Protein AF-A0A059L9G4-F1 (afdb_monomer_lite)

Secondary structure (DSSP, 8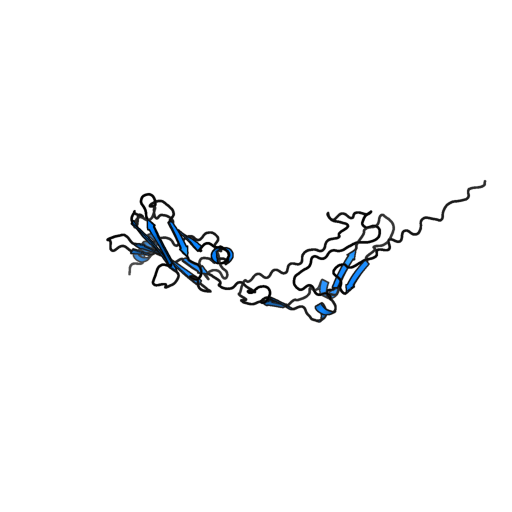-state):
--HHHHHHHGGGSPPPPB-TT-BSS-SSTTS-SEEE-HHHHTSSSS-EEEEE---SS-TT----TT-EEEEEETT-SS-SEEEEPPTT-TTSPEEEEE-TT-SPSEEEEEEEEEE-TTSS-EEEPPPEEEEE-SS-TTPSTTTTEEEE--HHHHHH---HHHHHH----EEEESS--TT------PPPPEETT-TTSS--TTTTSSEEEEEPPP-TT--TT-EEEEEEE-PPSSSS---EEEEEEES-SSEEEE------------------

Radius of gyration: 34.06 Å; chains: 1; bounding box: 60×68×121 Å

Organism: NCBI:txid1419583

Structure (mmCIF, N/CA/C/O backbone):
data_AF-A0A059L9G4-F1
#
_entry.id   AF-A0A059L9G4-F1
#
loop_
_atom_site.group_PDB
_atom_site.id
_atom_site.type_symbol
_atom_site.label_atom_id
_atom_site.label_alt_id
_atom_site.label_comp_id
_atom_site.label_asym_id
_atom_site.label_entity_id
_atom_site.label_seq_id
_atom_site.pdbx_PDB_ins_code
_atom_site.Cartn_x
_atom_site.Cartn_y
_atom_site.Cartn_z
_atom_site.occupancy
_atom_site.B_iso_or_equiv
_atom_site.auth_seq_id
_atom_site.auth_comp_id
_atom_site.auth_asym_id
_atom_site.auth_atom_id
_atom_site.pdbx_PDB_model_num
ATOM 1 N N . MET A 1 1 ? 24.039 -32.673 -14.482 1.00 43.16 1 MET A N 1
ATOM 2 C CA . MET A 1 1 ? 23.222 -31.458 -14.302 1.00 43.16 1 MET A CA 1
ATOM 3 C C . MET A 1 1 ? 23.969 -30.634 -13.272 1.00 43.16 1 MET A C 1
ATOM 5 O O . MET A 1 1 ? 24.009 -31.039 -12.117 1.00 43.16 1 MET A O 1
ATOM 9 N N . ASP A 1 2 ? 24.721 -29.633 -13.727 1.00 48.00 2 ASP A N 1
ATOM 10 C CA . ASP A 1 2 ? 25.661 -28.900 -12.876 1.00 48.00 2 ASP A CA 1
ATOM 11 C C . ASP A 1 2 ? 24.908 -28.002 -11.898 1.00 48.00 2 ASP A C 1
ATOM 13 O O . ASP A 1 2 ? 24.220 -27.064 -12.276 1.00 48.00 2 ASP A O 1
ATOM 17 N N . ILE A 1 3 ? 25.050 -28.300 -10.611 1.00 48.59 3 ILE A N 1
ATOM 18 C CA . ILE A 1 3 ? 24.445 -27.536 -9.513 1.00 48.59 3 ILE A CA 1
ATOM 19 C C . ILE A 1 3 ? 25.128 -26.158 -9.372 1.00 48.59 3 ILE A C 1
ATOM 21 O O . ILE A 1 3 ? 24.550 -25.221 -8.828 1.00 48.59 3 ILE A O 1
ATOM 25 N N . GLN A 1 4 ? 26.336 -25.999 -9.926 1.00 47.44 4 GLN A N 1
ATOM 26 C CA . GLN A 1 4 ? 27.091 -24.744 -9.890 1.00 47.44 4 GLN A CA 1
ATOM 27 C C . GLN A 1 4 ? 26.591 -23.690 -10.889 1.00 47.44 4 GLN A C 1
ATOM 29 O O . GLN A 1 4 ? 26.738 -22.501 -10.620 1.00 47.44 4 GLN A O 1
ATOM 34 N N . SER A 1 5 ? 25.965 -24.080 -12.005 1.00 51.38 5 SER A N 1
ATOM 35 C CA . SER A 1 5 ? 25.479 -23.128 -13.017 1.00 51.38 5 SER A CA 1
ATOM 36 C C . SER A 1 5 ? 24.173 -22.435 -12.617 1.00 51.38 5 SER A C 1
ATOM 38 O O . SER A 1 5 ? 23.978 -21.275 -12.966 1.00 51.38 5 SER A O 1
ATOM 40 N N . ALA A 1 6 ? 23.316 -23.080 -11.819 1.00 49.06 6 ALA A N 1
ATOM 41 C CA . ALA A 1 6 ? 22.114 -22.438 -11.279 1.00 49.06 6 ALA A CA 1
ATOM 42 C C . ALA A 1 6 ? 22.448 -21.380 -10.207 1.00 49.06 6 ALA A C 1
ATOM 44 O O . ALA A 1 6 ? 21.908 -20.280 -10.244 1.00 49.06 6 ALA A O 1
ATOM 45 N N . ALA A 1 7 ? 23.389 -21.678 -9.303 1.00 51.50 7 ALA A N 1
ATOM 46 C CA . ALA A 1 7 ? 23.789 -20.759 -8.233 1.00 51.50 7 ALA A CA 1
ATOM 47 C C . ALA A 1 7 ? 24.618 -19.558 -8.733 1.00 51.50 7 ALA A C 1
ATOM 49 O O . ALA A 1 7 ? 24.523 -18.469 -8.174 1.00 51.50 7 ALA A O 1
ATOM 50 N N . LEU A 1 8 ? 25.412 -19.730 -9.799 1.00 43.50 8 LEU A N 1
ATOM 51 C CA . LEU A 1 8 ? 26.141 -18.623 -10.433 1.00 43.50 8 LEU A CA 1
ATOM 52 C C . LEU A 1 8 ? 25.225 -17.708 -11.256 1.00 43.50 8 LEU A C 1
ATOM 54 O O . LEU A 1 8 ? 25.456 -16.503 -11.269 1.00 43.50 8 LEU A O 1
ATOM 58 N N . ASN A 1 9 ? 24.167 -18.238 -11.882 1.00 48.69 9 ASN A N 1
ATOM 59 C CA . ASN A 1 9 ? 23.202 -17.407 -12.606 1.00 48.69 9 ASN A CA 1
ATOM 60 C C . ASN A 1 9 ? 22.444 -16.448 -11.685 1.00 48.69 9 ASN A C 1
ATOM 62 O O . ASN A 1 9 ? 22.140 -15.342 -12.113 1.00 48.69 9 ASN A O 1
ATOM 66 N N . GLU A 1 10 ? 22.190 -16.809 -10.423 1.00 51.28 10 GLU A N 1
ATOM 67 C CA . GLU A 1 10 ? 21.560 -15.885 -9.472 1.00 51.28 10 GLU A CA 1
ATOM 68 C C . GLU A 1 10 ? 22.439 -14.669 -9.142 1.00 51.28 10 GLU A C 1
ATOM 70 O O . GLU A 1 10 ? 21.902 -13.612 -8.806 1.00 51.28 10 GLU A O 1
ATOM 75 N N . LEU A 1 11 ? 23.768 -14.777 -9.269 1.00 50.28 11 LEU A N 1
ATOM 76 C CA . LEU A 1 11 ? 24.706 -13.694 -8.955 1.00 50.28 11 LEU A CA 1
ATOM 77 C C . LEU A 1 11 ? 24.720 -12.565 -10.004 1.00 50.28 11 LEU A C 1
ATOM 79 O O . LEU A 1 11 ? 25.203 -11.475 -9.705 1.00 50.28 11 LEU A O 1
ATOM 83 N N . PHE A 1 12 ? 24.193 -12.813 -11.208 1.00 56.66 12 PHE A N 1
ATOM 84 C CA . PHE A 1 12 ? 24.225 -11.875 -12.339 1.00 56.66 12 PHE A CA 1
ATOM 85 C C . PHE A 1 12 ? 22.854 -11.283 -12.707 1.00 56.66 12 PHE A C 1
ATOM 87 O O . PHE A 1 12 ? 22.754 -10.562 -13.695 1.00 56.66 12 PHE A O 1
ATOM 94 N N . VAL A 1 13 ? 21.807 -11.546 -11.915 1.00 73.44 13 VAL A N 1
ATOM 95 C CA . VAL A 1 13 ? 20.446 -11.032 -12.169 1.00 73.44 13 VAL A CA 1
ATOM 96 C C . VAL A 1 13 ? 20.268 -9.637 -11.578 1.00 73.44 13 VAL A C 1
ATOM 98 O O . VAL A 1 13 ? 20.696 -9.366 -10.454 1.00 73.44 13 VAL A O 1
ATOM 101 N N . LEU A 1 14 ? 19.565 -8.762 -12.299 1.00 87.81 14 LEU A N 1
ATOM 102 C CA . LEU A 1 14 ? 19.247 -7.419 -11.821 1.00 87.81 14 LEU A CA 1
ATOM 103 C C . LEU A 1 14 ? 18.355 -7.474 -10.565 1.00 87.81 14 LEU A C 1
ATOM 105 O O . LEU A 1 14 ? 17.399 -8.253 -10.489 1.00 87.81 14 LEU A O 1
ATOM 109 N N . TYR A 1 15 ? 18.654 -6.636 -9.570 1.00 90.56 15 TYR A N 1
ATOM 110 C CA . TYR A 1 15 ? 17.892 -6.576 -8.317 1.00 90.56 15 TYR A CA 1
ATOM 111 C C . TYR A 1 15 ? 16.444 -6.109 -8.538 1.00 90.56 15 TYR A C 1
ATOM 113 O O . TYR A 1 15 ? 16.193 -5.374 -9.498 1.00 90.56 15 TYR A O 1
ATOM 121 N N . PRO A 1 16 ? 15.492 -6.493 -7.663 1.00 94.69 16 PRO A N 1
ATOM 122 C CA . PRO A 1 16 ? 14.121 -6.001 -7.741 1.00 94.69 16 PRO A CA 1
ATOM 123 C C . PRO A 1 16 ? 14.038 -4.479 -7.556 1.00 94.69 16 PRO A C 1
ATOM 125 O O . PRO A 1 16 ? 14.982 -3.835 -7.094 1.00 94.69 16 PRO A O 1
ATOM 128 N N . VAL A 1 17 ? 12.880 -3.906 -7.886 1.00 97.00 17 VAL A N 1
ATOM 129 C CA . VAL A 1 17 ? 12.599 -2.496 -7.592 1.00 97.00 17 VAL A CA 1
ATOM 130 C C . VAL A 1 17 ? 12.614 -2.225 -6.084 1.00 97.00 17 VAL A C 1
ATOM 132 O O . VAL A 1 17 ? 12.278 -3.083 -5.271 1.00 97.00 17 VAL A O 1
ATOM 135 N N . ILE A 1 18 ? 12.958 -0.998 -5.710 1.00 97.06 18 ILE A N 1
ATOM 136 C CA . ILE A 1 18 ? 12.936 -0.499 -4.338 1.00 97.06 18 ILE A CA 1
ATOM 137 C C . ILE A 1 18 ? 11.707 0.393 -4.177 1.00 97.06 18 ILE A C 1
ATOM 139 O O . ILE A 1 18 ? 11.539 1.367 -4.912 1.00 97.06 18 ILE A O 1
ATOM 143 N N . ILE A 1 19 ? 10.872 0.098 -3.182 1.00 97.56 19 ILE A N 1
ATOM 144 C CA . ILE A 1 19 ? 9.670 0.879 -2.872 1.00 97.56 19 ILE A CA 1
ATOM 145 C C . ILE A 1 19 ? 9.838 1.505 -1.492 1.00 97.56 19 ILE A C 1
ATOM 147 O O . ILE A 1 19 ? 9.928 0.815 -0.476 1.00 97.56 19 ILE A O 1
ATOM 151 N N . GLN A 1 20 ? 9.889 2.833 -1.438 1.00 95.38 20 GLN A N 1
ATOM 152 C CA . GLN A 1 20 ? 10.017 3.541 -0.168 1.00 95.38 20 GLN A CA 1
ATOM 153 C C . GLN A 1 20 ? 8.673 3.603 0.563 1.00 95.38 20 GLN A C 1
ATOM 155 O O . GLN A 1 20 ? 7.644 3.901 -0.030 1.00 95.38 20 GLN A O 1
ATOM 160 N N . GLY A 1 21 ? 8.685 3.342 1.872 1.00 94.44 21 GLY A N 1
ATOM 161 C CA . GLY A 1 21 ? 7.480 3.403 2.708 1.00 94.44 21 GLY A CA 1
ATOM 162 C C . GLY A 1 21 ? 6.580 2.164 2.651 1.00 94.44 21 GLY A C 1
ATOM 163 O O . GLY A 1 21 ? 5.534 2.158 3.299 1.00 94.44 21 GLY A O 1
ATOM 164 N N . TRP A 1 22 ? 6.973 1.114 1.922 1.00 96.12 22 TRP A N 1
ATOM 165 C CA . TRP A 1 22 ? 6.326 -0.196 2.028 1.00 96.12 22 TRP A CA 1
ATOM 166 C C . TRP A 1 22 ? 6.525 -0.813 3.427 1.00 96.12 22 TRP A C 1
ATOM 168 O O . TRP A 1 22 ? 7.421 -0.422 4.180 1.00 96.12 22 TRP A O 1
ATOM 178 N N . ILE A 1 23 ? 5.677 -1.773 3.792 1.00 94.38 23 ILE A N 1
ATOM 179 C CA . ILE A 1 23 ? 5.713 -2.447 5.096 1.00 94.38 23 ILE A CA 1
ATOM 180 C C . ILE A 1 23 ? 6.327 -3.835 4.930 1.00 94.38 23 ILE A C 1
ATOM 182 O O . ILE A 1 23 ? 5.793 -4.650 4.189 1.00 94.38 23 ILE A O 1
ATOM 186 N N . SER A 1 24 ? 7.394 -4.140 5.665 1.00 94.12 24 SER A N 1
ATOM 187 C CA . SER A 1 24 ? 7.968 -5.487 5.730 1.00 94.12 24 SER A CA 1
ATOM 188 C C . SER A 1 24 ? 8.401 -5.816 7.172 1.00 94.12 24 SER A C 1
ATOM 190 O O . SER A 1 24 ? 8.920 -4.927 7.855 1.00 94.12 24 SER A O 1
ATOM 192 N N . PRO A 1 25 ? 8.178 -7.047 7.672 1.00 92.94 25 PRO A N 1
ATOM 193 C CA . PRO A 1 25 ? 7.434 -8.117 7.012 1.00 92.94 25 PRO A CA 1
ATOM 194 C C . PRO A 1 25 ? 5.925 -7.833 6.991 1.00 92.94 25 PRO A C 1
ATOM 196 O O . PRO A 1 25 ? 5.382 -7.169 7.878 1.00 92.94 25 PRO A O 1
ATOM 199 N N . VAL A 1 26 ? 5.234 -8.381 5.993 1.00 93.94 26 VAL A N 1
ATOM 200 C CA . VAL A 1 26 ? 3.770 -8.519 6.039 1.00 93.94 26 VAL A CA 1
ATOM 201 C C . VAL A 1 26 ? 3.369 -9.666 6.968 1.00 93.94 26 VAL A C 1
ATOM 203 O O . VAL A 1 26 ? 4.180 -10.535 7.292 1.00 93.94 26 VAL A O 1
ATOM 206 N N . LEU A 1 27 ? 2.108 -9.667 7.407 1.00 88.00 27 LEU A N 1
ATOM 207 C CA . LEU A 1 27 ? 1.537 -10.732 8.229 1.00 88.00 27 LEU A CA 1
ATOM 208 C C . LEU A 1 27 ? 0.509 -11.545 7.419 1.00 88.00 27 LEU A C 1
ATOM 210 O O . LEU A 1 27 ? -0.335 -10.935 6.763 1.00 88.00 27 LEU A O 1
ATOM 214 N N . PRO A 1 28 ? 0.532 -12.889 7.495 1.00 92.31 28 PRO A N 1
ATOM 215 C CA . PRO A 1 28 ? 1.571 -13.700 8.130 1.00 92.31 28 PRO A CA 1
ATOM 216 C C . PRO A 1 28 ? 2.909 -13.591 7.377 1.00 92.31 28 PRO A C 1
ATOM 218 O O . PRO A 1 28 ? 2.944 -13.288 6.182 1.00 92.31 28 PRO A O 1
ATOM 221 N N . ALA A 1 29 ? 4.014 -13.832 8.085 1.00 91.81 29 ALA A N 1
ATOM 222 C CA . ALA A 1 29 ? 5.342 -13.805 7.477 1.00 91.81 29 ALA A CA 1
ATOM 223 C C . ALA A 1 29 ? 5.431 -14.819 6.322 1.00 91.81 29 ALA A C 1
ATOM 225 O O . ALA A 1 29 ? 4.910 -15.928 6.433 1.00 91.81 29 ALA A O 1
ATOM 226 N N . GLY A 1 30 ? 6.084 -14.428 5.225 1.00 91.94 30 GLY A N 1
ATOM 227 C CA . GLY A 1 30 ? 6.197 -15.240 4.008 1.00 91.94 30 GLY A CA 1
ATOM 228 C C . GLY A 1 30 ? 5.039 -15.092 3.014 1.00 91.94 30 GLY A C 1
ATOM 229 O O . GLY A 1 30 ? 5.031 -15.792 2.013 1.00 91.94 30 GLY A O 1
ATOM 230 N N . THR A 1 31 ? 4.073 -14.198 3.261 1.00 94.75 31 THR A N 1
ATOM 231 C CA . THR A 1 31 ? 2.982 -13.927 2.298 1.00 94.75 31 THR A CA 1
ATOM 232 C C . THR A 1 31 ? 3.460 -13.162 1.061 1.00 94.75 31 THR A C 1
ATOM 234 O O . THR A 1 31 ? 2.937 -13.373 -0.025 1.00 94.75 31 THR A O 1
ATOM 237 N N . ALA A 1 32 ? 4.394 -12.231 1.248 1.00 97.56 32 ALA A N 1
ATOM 238 C CA . ALA A 1 32 ? 5.011 -11.398 0.219 1.00 97.56 32 ALA A CA 1
ATOM 239 C C . ALA A 1 32 ? 6.305 -10.791 0.795 1.00 97.56 32 ALA A C 1
ATOM 241 O O . ALA A 1 32 ? 6.493 -10.804 2.020 1.00 97.56 32 ALA A O 1
ATOM 242 N N . ASP A 1 33 ? 7.156 -10.200 -0.047 1.00 98.00 33 ASP A N 1
ATOM 243 C CA . ASP A 1 33 ? 8.377 -9.509 0.397 1.00 98.00 33 ASP A CA 1
ATOM 244 C C . ASP A 1 33 ? 8.049 -8.252 1.226 1.00 98.00 33 ASP A C 1
ATOM 246 O O . ASP A 1 33 ? 8.765 -7.881 2.165 1.00 98.00 33 ASP A O 1
ATOM 250 N N . GLY A 1 34 ? 6.912 -7.619 0.924 1.00 97.44 34 GLY A N 1
ATOM 251 C CA . GLY A 1 34 ? 6.366 -6.504 1.687 1.00 97.44 34 GLY A CA 1
ATOM 252 C C . GLY A 1 34 ? 4.972 -6.095 1.223 1.00 97.44 34 GLY A C 1
ATOM 253 O O . GLY A 1 34 ? 4.392 -6.684 0.318 1.00 97.44 34 GLY A O 1
ATOM 254 N N . GLY A 1 35 ? 4.384 -5.110 1.892 1.00 96.69 35 GLY A N 1
ATOM 255 C CA . GLY A 1 35 ? 3.017 -4.656 1.672 1.00 96.69 35 GLY A CA 1
ATOM 256 C C . GLY A 1 35 ? 2.975 -3.197 1.253 1.00 96.69 35 GLY A C 1
ATOM 257 O O . GLY A 1 35 ? 3.723 -2.381 1.791 1.00 96.69 35 GLY A O 1
ATOM 258 N N . ILE A 1 36 ? 2.080 -2.860 0.328 1.00 97.19 36 ILE A N 1
ATOM 259 C CA . ILE A 1 36 ? 1.869 -1.496 -0.162 1.00 97.19 36 ILE A CA 1
ATOM 260 C C . ILE A 1 36 ? 0.736 -0.848 0.641 1.00 97.19 36 ILE A C 1
ATOM 262 O O . ILE A 1 36 ? -0.428 -1.232 0.482 1.00 97.19 36 ILE A O 1
ATOM 266 N N . PRO A 1 37 ? 1.027 0.138 1.512 1.00 93.19 37 PRO A N 1
ATOM 267 C CA . PRO A 1 37 ? -0.015 0.835 2.249 1.00 93.19 37 PRO A CA 1
ATOM 268 C C . PRO A 1 37 ? -0.929 1.608 1.303 1.00 93.19 37 PRO A C 1
ATOM 270 O O . PRO A 1 37 ? -0.458 2.298 0.399 1.00 93.19 37 PRO A O 1
ATOM 273 N N . LYS A 1 38 ? -2.237 1.625 1.583 1.00 89.25 38 LYS A N 1
ATOM 274 C CA . LYS A 1 38 ? -3.168 2.490 0.841 1.00 89.25 38 LYS A CA 1
ATOM 275 C C . LYS A 1 38 ? -2.763 3.962 0.911 1.00 89.25 38 LYS A C 1
ATOM 277 O O . LYS A 1 38 ? -2.934 4.670 -0.063 1.00 89.25 38 LYS A O 1
ATOM 282 N N . SER A 1 39 ? -2.180 4.429 2.018 1.00 90.31 39 SER A N 1
ATOM 283 C CA . SER A 1 39 ? -1.676 5.808 2.129 1.00 90.31 39 SER A CA 1
ATOM 284 C C . SER A 1 39 ? -0.507 6.115 1.192 1.00 90.31 39 SER A C 1
ATOM 286 O O . SER A 1 39 ? -0.283 7.280 0.898 1.00 90.31 39 SER A O 1
ATOM 288 N N . LEU A 1 40 ? 0.241 5.095 0.763 1.00 93.69 40 LEU A N 1
ATOM 289 C CA . LEU A 1 40 ? 1.362 5.230 -0.165 1.00 93.69 40 LEU A CA 1
ATOM 290 C C . LEU A 1 40 ? 0.904 5.192 -1.628 1.00 93.69 40 LEU A C 1
ATOM 292 O O . LEU A 1 40 ? 1.583 5.757 -2.474 1.00 93.69 40 LEU A O 1
ATOM 296 N N . TYR A 1 41 ? -0.221 4.531 -1.921 1.00 94.62 41 TYR A N 1
ATOM 297 C CA . TYR A 1 41 ? -0.687 4.324 -3.293 1.00 94.62 41 TYR A CA 1
ATOM 298 C C . TYR A 1 41 ? -2.036 4.976 -3.598 1.00 94.62 41 TYR A C 1
ATOM 300 O O . TYR A 1 41 ? -2.126 5.727 -4.547 1.00 94.62 41 TYR A O 1
ATOM 308 N N . ASP A 1 42 ? -3.088 4.754 -2.814 1.00 88.88 42 ASP A N 1
ATOM 309 C CA . ASP A 1 42 ? -4.412 5.354 -3.065 1.00 88.88 42 ASP A CA 1
ATOM 310 C C . ASP A 1 42 ? -4.597 6.725 -2.392 1.00 88.88 42 ASP A C 1
ATOM 312 O O . ASP A 1 42 ? -5.463 7.507 -2.769 1.00 88.88 42 ASP A O 1
ATOM 316 N N . GLY A 1 43 ? -3.838 6.984 -1.325 1.00 80.75 43 GLY A N 1
ATOM 317 C CA . GLY A 1 43 ? -3.960 8.173 -0.477 1.00 80.75 43 GLY A CA 1
ATOM 318 C C . GLY A 1 43 ? -3.141 9.372 -0.950 1.00 80.75 43 GLY A C 1
ATOM 319 O O . GLY A 1 43 ? -3.165 10.416 -0.300 1.00 80.75 43 GLY A O 1
ATOM 320 N N . VAL A 1 44 ? -2.415 9.224 -2.055 1.00 82.44 44 VAL A N 1
ATOM 321 C CA . VAL A 1 44 ? -1.592 10.260 -2.680 1.00 82.44 44 VAL A CA 1
ATOM 322 C C . VAL A 1 44 ? -2.079 10.502 -4.105 1.00 82.44 44 VAL A C 1
ATOM 324 O O . VAL A 1 44 ? -2.647 9.616 -4.732 1.00 82.44 44 VAL A O 1
ATOM 327 N N . LEU A 1 45 ? -1.866 11.717 -4.615 1.00 77.06 45 LEU A N 1
ATOM 328 C CA . LEU A 1 45 ? -2.175 12.053 -6.014 1.00 77.06 45 LEU A CA 1
ATOM 329 C C . LEU A 1 45 ? -1.130 11.508 -6.997 1.00 77.06 45 LEU A C 1
ATOM 331 O O . LEU A 1 45 ? -1.323 11.583 -8.207 1.00 77.06 45 LEU A O 1
ATOM 335 N N . THR A 1 46 ? 0.005 11.048 -6.478 1.00 76.81 46 THR A N 1
ATOM 336 C CA . THR A 1 46 ? 1.108 10.491 -7.253 1.00 76.81 46 THR A CA 1
ATOM 337 C C . THR A 1 46 ? 0.990 8.977 -7.340 1.00 76.81 46 THR A C 1
ATOM 339 O O . THR A 1 46 ? 0.535 8.321 -6.410 1.00 76.81 46 THR A O 1
ATOM 342 N N . GLU A 1 47 ? 1.480 8.419 -8.437 1.00 91.75 47 GLU A N 1
ATOM 343 C CA . GLU A 1 47 ? 1.614 6.979 -8.645 1.00 91.75 47 GLU A CA 1
ATOM 344 C C . GLU A 1 47 ? 2.627 6.346 -7.664 1.00 91.75 47 GLU A C 1
ATOM 346 O O . GLU A 1 47 ? 3.399 7.051 -7.008 1.00 91.75 47 GLU A O 1
ATOM 351 N N . LEU A 1 48 ? 2.645 5.012 -7.552 1.00 96.56 48 LEU A N 1
ATOM 352 C CA . LEU A 1 48 ? 3.593 4.319 -6.670 1.00 96.56 48 LEU A CA 1
ATOM 353 C C . LEU A 1 48 ? 5.000 4.348 -7.277 1.00 96.56 48 LEU A C 1
ATOM 355 O O . LEU A 1 48 ? 5.271 3.626 -8.238 1.00 96.56 48 LEU A O 1
ATOM 359 N N . GLU A 1 49 ? 5.897 5.142 -6.694 1.00 97.06 49 GLU A N 1
ATOM 360 C CA . GLU A 1 49 ? 7.285 5.238 -7.148 1.00 97.06 49 GLU A CA 1
ATOM 361 C C . GLU A 1 49 ? 8.061 3.943 -6.858 1.00 97.06 49 GLU A C 1
ATOM 363 O O . GLU A 1 49 ? 8.129 3.451 -5.730 1.00 97.06 49 GLU A O 1
ATOM 368 N N . CYS A 1 50 ? 8.679 3.423 -7.912 1.00 97.75 50 CYS A N 1
ATOM 369 C CA . CYS A 1 50 ? 9.571 2.279 -7.918 1.00 97.75 50 CYS A CA 1
ATOM 370 C C . CYS A 1 50 ? 10.963 2.754 -8.341 1.00 97.75 50 CYS A C 1
ATOM 372 O O . CYS A 1 50 ? 11.170 3.250 -9.452 1.00 97.75 50 CYS A O 1
ATOM 374 N N . LEU A 1 51 ? 11.924 2.601 -7.440 1.00 97.62 51 LEU A N 1
ATOM 375 C CA . LEU A 1 51 ? 13.304 3.010 -7.645 1.00 97.62 51 LEU A CA 1
ATOM 376 C C . LEU A 1 51 ? 14.140 1.827 -8.119 1.00 97.62 51 LEU A C 1
ATOM 378 O O . LEU A 1 51 ? 13.986 0.711 -7.633 1.00 97.62 51 LEU A O 1
ATOM 382 N N . ILE A 1 52 ? 15.055 2.080 -9.041 1.00 95.25 52 ILE A N 1
ATOM 383 C CA . ILE A 1 52 ? 16.002 1.085 -9.536 1.00 95.25 52 ILE A CA 1
ATOM 384 C C . ILE A 1 52 ? 17.394 1.690 -9.410 1.00 95.25 52 ILE A C 1
ATOM 386 O O . ILE A 1 52 ? 17.662 2.771 -9.945 1.00 95.25 52 ILE A O 1
ATOM 390 N N . ASP A 1 53 ? 18.261 1.010 -8.666 1.00 90.50 53 ASP A N 1
ATOM 391 C CA . ASP A 1 53 ? 19.653 1.423 -8.542 1.00 90.50 53 ASP A CA 1
ATOM 392 C C . ASP A 1 53 ? 20.427 1.150 -9.832 1.00 90.50 53 ASP A C 1
ATOM 394 O O . ASP A 1 53 ? 20.205 0.116 -10.468 1.00 90.50 53 ASP A O 1
ATOM 398 N N . PRO A 1 54 ? 21.323 2.069 -10.237 1.00 82.44 54 PRO A N 1
ATOM 399 C CA . PRO A 1 54 ? 22.156 1.854 -11.407 1.00 82.44 54 PRO A CA 1
ATOM 400 C C . PRO A 1 54 ? 23.067 0.646 -11.163 1.00 82.44 54 PRO A C 1
ATOM 402 O O . PRO A 1 54 ? 23.644 0.483 -10.087 1.00 82.44 54 PRO A O 1
ATOM 405 N N . TRP A 1 55 ? 23.204 -0.214 -12.169 1.00 78.19 55 TRP A N 1
ATOM 406 C CA . TRP A 1 55 ? 23.938 -1.479 -12.069 1.00 78.19 55 TRP A CA 1
ATOM 407 C C . TRP A 1 55 ? 25.451 -1.275 -12.211 1.00 78.19 55 TRP A C 1
ATOM 409 O O . TRP A 1 55 ? 26.078 -1.771 -13.141 1.00 78.19 55 TRP A O 1
ATOM 419 N N . THR A 1 56 ? 26.059 -0.514 -11.302 1.00 65.44 56 THR A N 1
ATOM 420 C CA . THR A 1 56 ? 27.492 -0.178 -11.368 1.00 65.44 56 THR A CA 1
ATOM 421 C C . THR A 1 56 ? 28.409 -1.334 -10.958 1.00 65.44 56 THR A C 1
ATOM 423 O O . THR A 1 56 ? 29.585 -1.333 -11.305 1.00 65.44 56 THR A O 1
ATOM 426 N N . GLU A 1 57 ? 27.884 -2.326 -10.234 1.00 58.66 57 GLU A N 1
ATOM 427 C CA . GLU A 1 57 ? 28.662 -3.440 -9.662 1.00 58.66 57 GLU A CA 1
ATOM 428 C C . GLU A 1 57 ? 28.332 -4.809 -10.285 1.00 58.66 57 GLU A C 1
ATOM 430 O O . GLU A 1 57 ? 28.994 -5.807 -9.992 1.00 58.66 57 GLU A O 1
ATOM 435 N N . VAL A 1 58 ? 27.327 -4.879 -11.168 1.00 60.81 58 VAL A N 1
ATOM 436 C CA . VAL A 1 58 ? 26.930 -6.129 -11.831 1.00 60.81 58 VAL A CA 1
ATOM 437 C C . VAL A 1 58 ? 27.812 -6.326 -13.065 1.00 60.81 58 VAL A C 1
ATOM 439 O O . VAL A 1 58 ? 27.643 -5.652 -14.078 1.00 60.81 58 VAL A O 1
ATOM 442 N N . GLN A 1 59 ? 28.764 -7.263 -12.995 1.00 56.31 59 GLN A N 1
ATOM 443 C CA . GLN A 1 59 ? 29.792 -7.461 -14.036 1.00 56.31 59 GLN A CA 1
ATOM 444 C C . GLN A 1 59 ? 29.232 -7.844 -15.423 1.00 56.31 59 GLN A C 1
ATOM 446 O O . GLN A 1 59 ? 29.958 -7.763 -16.411 1.00 56.31 59 GLN A O 1
ATOM 451 N N . SER A 1 60 ? 27.960 -8.248 -15.515 1.00 60.12 60 SER A N 1
ATOM 452 C CA . SER A 1 60 ? 27.327 -8.708 -16.760 1.00 60.12 60 SER A CA 1
ATOM 453 C C . SER A 1 60 ? 26.511 -7.645 -17.498 1.00 60.12 60 SER A C 1
ATOM 455 O O . SER A 1 60 ? 26.193 -7.857 -18.667 1.00 60.12 60 SER A O 1
ATOM 457 N N . TRP A 1 61 ? 26.174 -6.513 -16.865 1.00 67.38 61 TRP A N 1
ATOM 458 C CA . TRP A 1 61 ? 25.384 -5.464 -17.516 1.00 67.38 61 TRP A CA 1
ATOM 459 C C . TRP A 1 61 ? 25.693 -4.078 -16.950 1.00 67.38 61 TRP A C 1
ATOM 461 O O . TRP A 1 61 ? 25.283 -3.734 -15.847 1.00 67.38 61 TRP A O 1
ATOM 471 N N . THR A 1 62 ? 26.384 -3.253 -17.736 1.00 79.31 62 THR A N 1
ATOM 472 C CA . THR A 1 62 ? 26.569 -1.828 -17.434 1.00 79.31 62 THR A CA 1
ATOM 473 C C . THR A 1 62 ? 25.473 -1.024 -18.120 1.00 79.31 62 THR A C 1
ATOM 475 O O . THR A 1 62 ? 25.234 -1.214 -19.318 1.00 79.31 62 THR A O 1
ATOM 478 N N . LEU A 1 63 ? 24.810 -0.145 -17.366 1.00 86.38 63 LEU A N 1
ATOM 479 C CA . LEU A 1 63 ? 23.795 0.758 -17.900 1.00 86.38 63 LEU A CA 1
ATOM 480 C C . LEU A 1 63 ? 24.416 1.732 -18.904 1.00 86.38 63 LEU A C 1
ATOM 482 O O . LEU A 1 63 ? 25.472 2.305 -18.641 1.00 86.38 63 LEU A O 1
ATOM 486 N N . ALA A 1 64 ? 23.766 1.908 -20.050 1.00 89.25 64 ALA A N 1
ATOM 487 C CA . ALA A 1 64 ? 24.237 2.768 -21.125 1.00 89.25 64 ALA A CA 1
ATOM 488 C C . ALA A 1 64 ? 23.146 3.735 -21.595 1.00 89.25 64 ALA A C 1
ATOM 490 O O . ALA A 1 64 ? 21.953 3.505 -21.387 1.00 89.25 64 ALA A O 1
ATOM 491 N N . VAL A 1 65 ? 23.572 4.808 -22.265 1.00 92.62 65 VAL A N 1
ATOM 492 C CA . VAL A 1 65 ? 22.675 5.704 -23.006 1.00 92.62 65 VAL A CA 1
ATOM 493 C C . VAL A 1 65 ? 21.810 4.894 -23.967 1.00 92.62 65 VAL A C 1
ATOM 495 O O . VAL A 1 65 ? 22.265 3.911 -24.551 1.00 92.62 65 VAL A O 1
ATOM 498 N N . ASP A 1 66 ? 20.563 5.327 -24.111 1.00 93.81 66 ASP A N 1
ATOM 499 C CA . ASP A 1 66 ? 19.517 4.736 -24.942 1.00 93.81 66 ASP A CA 1
ATOM 500 C C . ASP A 1 66 ? 19.001 3.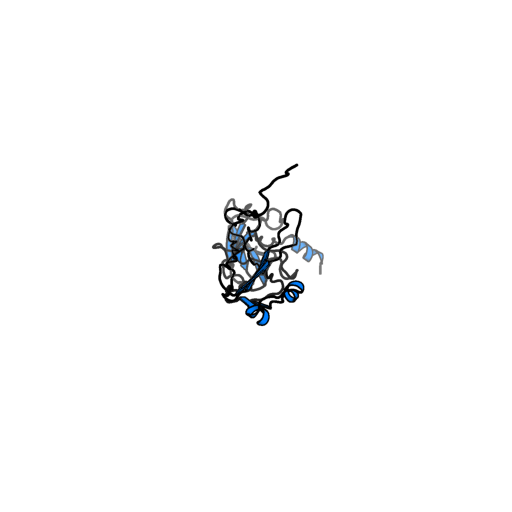364 -24.477 1.00 93.81 66 ASP A C 1
ATOM 502 O O . ASP A 1 66 ? 18.018 2.873 -25.039 1.00 93.81 66 ASP A O 1
ATOM 506 N N . ASP A 1 67 ? 19.558 2.765 -23.416 1.00 92.94 67 ASP A N 1
ATOM 507 C CA . ASP A 1 67 ? 18.931 1.602 -22.785 1.00 92.94 67 ASP A CA 1
ATOM 508 C C . ASP A 1 67 ? 17.496 1.946 -22.358 1.00 92.94 67 ASP A C 1
ATOM 510 O O . ASP A 1 67 ? 17.204 3.025 -21.830 1.00 92.94 67 ASP A O 1
ATOM 514 N N . ARG A 1 68 ? 16.584 1.000 -22.576 1.00 95.12 68 ARG A N 1
ATOM 515 C CA . ARG A 1 68 ? 15.174 1.119 -22.212 1.00 95.12 68 ARG A CA 1
ATOM 516 C C . ARG A 1 68 ? 14.892 0.270 -20.981 1.00 95.12 68 ARG A C 1
ATOM 518 O O . ARG A 1 68 ? 15.123 -0.932 -21.013 1.00 95.12 68 ARG A O 1
ATOM 525 N N . VAL A 1 69 ? 14.360 0.877 -19.924 1.00 95.81 69 VAL A N 1
ATOM 526 C CA . VAL A 1 69 ? 13.954 0.196 -18.687 1.00 95.81 69 VAL A CA 1
ATOM 527 C C . VAL A 1 69 ? 12.439 0.257 -18.566 1.00 95.81 69 VAL A C 1
ATOM 529 O O . VAL A 1 69 ? 11.873 1.336 -18.406 1.00 95.81 69 VAL A O 1
ATOM 532 N N . ASP A 1 70 ? 11.789 -0.897 -18.636 1.00 97.69 70 ASP A N 1
ATOM 533 C CA . ASP A 1 70 ? 10.334 -1.037 -18.654 1.00 97.69 70 ASP A CA 1
ATOM 534 C C . ASP A 1 70 ? 9.854 -1.810 -17.420 1.00 97.69 70 ASP A C 1
ATOM 536 O O . ASP A 1 70 ? 10.305 -2.926 -17.176 1.00 97.69 70 ASP A O 1
ATOM 540 N N . LEU A 1 71 ? 8.952 -1.215 -16.636 1.00 98.56 71 LEU A N 1
ATOM 541 C CA . LEU A 1 71 ? 8.349 -1.787 -15.430 1.00 98.56 71 LEU A CA 1
ATOM 542 C C . LEU A 1 71 ? 7.071 -2.547 -15.779 1.00 98.56 71 LEU A C 1
ATOM 544 O O . LEU A 1 71 ? 6.173 -2.010 -16.425 1.00 98.56 71 LEU A O 1
ATOM 548 N N . TYR A 1 72 ? 6.960 -3.763 -15.264 1.00 98.62 72 TYR A N 1
ATOM 549 C CA . TYR A 1 72 ? 5.821 -4.653 -15.419 1.00 98.62 72 TYR A CA 1
ATOM 550 C C . TYR A 1 72 ? 5.211 -4.969 -14.056 1.00 98.62 72 TYR A C 1
ATOM 552 O O . TYR A 1 72 ? 5.908 -5.076 -13.042 1.00 98.62 72 TYR A O 1
ATOM 560 N N . VAL A 1 73 ? 3.891 -5.130 -14.058 1.00 98.50 73 VAL A N 1
ATOM 561 C CA . VAL A 1 73 ? 3.095 -5.516 -12.893 1.00 98.50 73 VAL A CA 1
ATOM 562 C C . VAL A 1 73 ? 2.290 -6.750 -13.267 1.00 98.50 73 VAL A C 1
ATOM 564 O O . VAL A 1 73 ? 1.583 -6.742 -14.275 1.00 98.50 73 VAL A O 1
ATOM 567 N N . ASN A 1 74 ? 2.375 -7.793 -12.445 1.00 97.75 74 ASN A N 1
ATOM 568 C CA . ASN A 1 74 ? 1.747 -9.088 -12.683 1.00 97.75 74 ASN A CA 1
ATOM 569 C C . ASN A 1 74 ? 2.140 -9.648 -14.065 1.00 97.75 74 ASN A C 1
ATOM 571 O O . ASN A 1 74 ? 3.244 -9.402 -14.558 1.00 97.75 74 ASN A O 1
ATOM 575 N N . ASP A 1 75 ? 1.231 -10.378 -14.706 1.00 92.69 75 ASP A N 1
ATOM 576 C CA . ASP A 1 75 ? 1.430 -10.958 -16.039 1.00 92.69 75 ASP A CA 1
ATOM 577 C C . ASP A 1 75 ? 1.017 -9.997 -17.172 1.00 92.69 75 ASP A C 1
ATOM 579 O O . ASP A 1 75 ? 0.583 -10.425 -18.244 1.00 92.69 75 ASP A O 1
ATOM 583 N N . ALA A 1 76 ? 1.092 -8.679 -16.941 1.00 93.50 76 ALA A N 1
ATOM 584 C CA . ALA A 1 76 ? 0.734 -7.690 -17.952 1.00 93.50 76 ALA A CA 1
ATOM 585 C C . ALA A 1 76 ? 1.644 -7.808 -19.187 1.00 93.50 76 ALA A C 1
ATOM 587 O O . ALA A 1 76 ? 2.869 -7.795 -19.084 1.00 93.50 76 ALA A O 1
ATOM 588 N N . ALA A 1 77 ? 1.037 -7.871 -20.376 1.00 93.50 77 ALA A N 1
ATOM 589 C CA . ALA A 1 77 ? 1.768 -7.977 -21.643 1.00 93.50 77 ALA A CA 1
ATOM 590 C C . ALA A 1 77 ? 2.491 -6.678 -22.044 1.00 93.50 77 ALA A C 1
ATOM 592 O O . ALA A 1 77 ? 3.385 -6.698 -22.886 1.00 93.50 77 ALA A O 1
ATOM 593 N N . THR A 1 78 ? 2.088 -5.546 -21.467 1.00 96.56 78 THR A N 1
ATOM 594 C CA . THR A 1 78 ? 2.672 -4.227 -21.720 1.00 96.56 78 THR A CA 1
ATOM 595 C C . THR A 1 78 ? 3.210 -3.643 -20.421 1.00 96.56 78 THR A C 1
ATOM 597 O O . THR A 1 78 ? 2.559 -3.809 -19.384 1.00 96.56 78 THR A O 1
ATOM 600 N N . PRO A 1 79 ? 4.335 -2.913 -20.461 1.00 97.88 79 PRO A N 1
ATOM 601 C CA . PRO A 1 79 ? 4.843 -2.260 -19.270 1.00 97.88 79 PRO A CA 1
ATOM 602 C C . PRO A 1 79 ? 3.887 -1.166 -18.801 1.00 97.88 79 PRO A C 1
ATOM 604 O O . PRO A 1 79 ? 3.272 -0.466 -19.608 1.00 97.88 79 PRO A O 1
ATOM 607 N N . VAL A 1 80 ? 3.779 -1.005 -17.485 1.00 97.75 80 VAL A N 1
ATOM 608 C CA . VAL A 1 80 ? 2.946 0.034 -16.867 1.00 97.75 80 VAL A CA 1
ATOM 609 C C . VAL A 1 80 ? 3.611 1.408 -16.924 1.00 97.75 80 VAL A C 1
ATOM 611 O O . VAL A 1 80 ? 2.930 2.427 -16.927 1.00 97.75 80 VAL A O 1
ATOM 614 N N . HIS A 1 81 ? 4.942 1.434 -16.993 1.00 98.19 81 HIS A N 1
ATOM 615 C CA . HIS A 1 81 ? 5.754 2.624 -17.202 1.00 98.19 81 HIS A CA 1
ATOM 616 C C . HIS A 1 81 ? 7.141 2.188 -17.682 1.00 98.19 81 HIS A C 1
ATOM 618 O O . HIS A 1 81 ? 7.574 1.071 -17.415 1.00 98.19 81 HIS A O 1
ATOM 624 N N . GLY A 1 82 ? 7.880 3.069 -18.343 1.00 97.25 82 GLY A N 1
ATOM 625 C CA . GLY A 1 82 ? 9.291 2.836 -18.587 1.00 97.25 82 GLY A CA 1
ATOM 626 C C . GLY A 1 82 ? 10.020 4.098 -19.008 1.00 97.25 82 GLY A C 1
ATOM 627 O O . GLY A 1 82 ? 9.406 5.071 -19.460 1.00 97.25 82 GLY A O 1
ATOM 628 N N . LYS A 1 83 ? 11.344 4.049 -18.930 1.00 96.94 83 LYS A N 1
ATOM 629 C CA . LYS A 1 83 ? 12.244 5.166 -19.200 1.00 96.94 83 LYS A CA 1
ATOM 630 C C . LYS A 1 83 ? 13.370 4.746 -20.141 1.00 96.94 83 LYS A C 1
ATOM 632 O O . LYS A 1 83 ? 13.910 3.654 -20.016 1.00 96.94 83 LYS A O 1
ATOM 637 N N . THR A 1 84 ? 13.718 5.630 -21.071 1.00 96.88 84 THR A N 1
ATOM 638 C CA . THR A 1 84 ? 14.960 5.529 -21.847 1.00 96.88 84 THR A CA 1
ATOM 639 C C . THR A 1 84 ? 16.036 6.347 -21.147 1.00 96.88 84 THR A C 1
ATOM 641 O O . THR A 1 84 ? 15.754 7.460 -20.694 1.00 96.88 84 THR A O 1
ATOM 644 N N . ILE A 1 85 ? 17.235 5.789 -21.015 1.00 95.25 85 ILE A N 1
ATOM 645 C CA . ILE A 1 85 ? 18.353 6.441 -20.334 1.00 95.25 85 ILE A CA 1
ATOM 646 C C . ILE A 1 85 ? 18.946 7.520 -21.232 1.00 95.25 85 ILE A C 1
ATOM 648 O O . ILE A 1 85 ? 19.433 7.232 -22.323 1.00 95.25 85 ILE A O 1
ATOM 652 N N . ASN A 1 86 ? 18.910 8.769 -20.770 1.00 96.38 86 ASN A N 1
ATOM 653 C CA . ASN A 1 86 ? 19.506 9.884 -21.497 1.00 96.38 86 ASN A CA 1
ATOM 654 C C . ASN A 1 86 ? 21.007 10.013 -21.183 1.00 96.38 86 ASN A C 1
ATOM 656 O O . ASN A 1 86 ? 21.463 9.528 -20.142 1.00 96.38 86 ASN A O 1
ATOM 660 N N . PRO A 1 87 ? 21.779 10.724 -22.027 1.00 96.50 87 PRO A N 1
ATOM 661 C CA . PRO A 1 87 ? 23.163 11.068 -21.712 1.00 96.50 87 PRO A CA 1
ATOM 662 C C . PRO A 1 87 ? 23.289 11.751 -20.342 1.00 96.50 87 PRO A C 1
ATOM 664 O O . PRO A 1 87 ? 22.615 12.749 -20.079 1.00 96.50 87 PRO A O 1
ATOM 667 N N . GLY A 1 88 ? 24.163 11.229 -19.480 1.00 94.06 88 GLY A N 1
ATOM 668 C CA . GLY A 1 88 ? 24.383 11.718 -18.115 1.00 94.06 88 GLY A CA 1
ATOM 669 C C . GLY A 1 88 ? 23.511 11.061 -17.036 1.00 94.06 88 GLY A C 1
ATOM 670 O O . GLY A 1 88 ? 23.695 11.361 -15.855 1.00 94.06 88 GLY A O 1
ATOM 671 N N . GLU A 1 89 ? 22.574 10.179 -17.398 1.00 94.31 89 GLU A N 1
ATOM 672 C CA . GLU A 1 89 ? 21.725 9.444 -16.449 1.00 94.31 89 GLU A CA 1
ATOM 673 C C . GLU A 1 89 ? 22.228 8.026 -16.123 1.00 94.31 89 GLU A C 1
ATOM 675 O O . GLU A 1 89 ? 21.653 7.362 -15.266 1.00 94.31 89 GLU A O 1
ATOM 680 N N . GLU A 1 90 ? 23.307 7.556 -16.752 1.00 90.88 90 GLU A N 1
ATOM 681 C CA . GLU A 1 90 ? 23.788 6.162 -16.707 1.00 90.88 90 GLU A CA 1
ATOM 682 C C . GLU A 1 90 ? 24.198 5.703 -15.299 1.00 90.88 90 GLU A C 1
ATOM 684 O O . GLU A 1 90 ? 24.192 4.514 -14.992 1.00 90.88 90 GLU A O 1
ATOM 689 N N . ASN A 1 91 ? 24.541 6.654 -14.430 1.00 89.81 91 ASN A N 1
ATOM 690 C CA . ASN A 1 91 ? 24.911 6.405 -13.036 1.00 89.81 91 ASN A CA 1
ATOM 691 C C . ASN A 1 91 ? 23.892 6.985 -12.048 1.00 89.81 91 ASN A C 1
ATOM 693 O O . ASN A 1 91 ? 24.171 7.094 -10.853 1.00 89.81 91 ASN A O 1
ATOM 697 N N . LEU A 1 92 ? 22.725 7.410 -12.534 1.00 92.38 92 LEU A N 1
ATOM 698 C CA . LEU A 1 92 ? 21.661 7.939 -11.696 1.00 92.38 92 LEU A CA 1
ATOM 699 C C . LEU A 1 92 ? 20.633 6.854 -11.393 1.00 92.38 92 LEU A C 1
ATOM 701 O O . LEU A 1 92 ? 20.358 5.965 -12.195 1.00 92.38 92 LEU A O 1
ATOM 705 N N . ARG A 1 93 ? 20.018 6.968 -10.217 1.00 94.44 93 ARG A N 1
ATOM 706 C CA . ARG A 1 93 ? 18.880 6.134 -9.841 1.00 94.44 93 ARG A CA 1
ATOM 707 C C . ARG A 1 93 ? 17.723 6.363 -10.809 1.00 94.44 93 ARG A C 1
ATOM 709 O O . ARG A 1 93 ? 17.264 7.494 -10.992 1.00 94.44 93 ARG A O 1
ATOM 716 N N . ILE A 1 94 ? 17.228 5.274 -11.378 1.00 96.06 94 ILE A N 1
ATOM 717 C CA . ILE A 1 94 ? 16.089 5.276 -12.287 1.00 96.06 94 ILE A CA 1
ATOM 718 C C . ILE A 1 94 ? 14.807 5.290 -11.452 1.00 96.06 94 ILE A C 1
ATOM 720 O O . ILE A 1 94 ? 14.703 4.623 -10.420 1.00 96.06 94 ILE A O 1
ATOM 724 N N . ARG A 1 95 ? 13.829 6.076 -11.901 1.00 97.12 95 ARG A N 1
ATOM 725 C CA . ARG A 1 95 ? 12.525 6.240 -11.254 1.00 97.12 95 ARG A CA 1
ATOM 726 C C . ARG A 1 95 ? 11.446 5.825 -12.236 1.00 97.12 95 ARG A C 1
ATOM 728 O O . ARG A 1 95 ? 11.315 6.445 -13.290 1.00 97.12 95 ARG A O 1
ATOM 735 N N . LEU A 1 96 ? 10.710 4.780 -11.890 1.00 97.88 96 LEU A N 1
ATOM 736 C CA . LEU A 1 96 ? 9.520 4.317 -12.595 1.00 97.88 96 LEU A CA 1
ATOM 737 C C . LEU A 1 96 ? 8.340 4.367 -11.633 1.00 97.88 96 LEU A C 1
ATOM 739 O O . LEU A 1 96 ? 8.517 4.539 -10.434 1.00 97.88 96 LEU A O 1
ATOM 743 N N . ASN A 1 97 ? 7.131 4.232 -12.157 1.00 97.25 97 ASN A N 1
ATOM 744 C CA . ASN A 1 97 ? 5.918 4.395 -11.373 1.00 97.25 97 ASN A CA 1
ATOM 745 C C . ASN A 1 97 ? 4.930 3.302 -11.749 1.00 97.25 97 ASN A C 1
ATOM 747 O O . ASN A 1 97 ? 4.862 2.917 -12.915 1.00 97.25 97 ASN A O 1
ATOM 751 N N . VAL A 1 98 ? 4.161 2.829 -10.775 1.00 97.94 98 VAL A N 1
ATOM 752 C CA . VAL A 1 98 ? 2.973 2.015 -11.026 1.00 97.94 98 VAL A CA 1
ATOM 753 C C . VAL A 1 98 ? 1.755 2.941 -10.971 1.00 97.94 98 VAL A C 1
ATOM 755 O O . VAL A 1 98 ? 1.427 3.416 -9.879 1.00 97.94 98 VAL A O 1
ATOM 758 N N . PRO A 1 99 ? 1.076 3.205 -12.104 1.00 96.12 99 PRO A N 1
ATOM 759 C CA . PRO A 1 99 ? -0.157 3.986 -12.147 1.00 96.12 99 PRO A CA 1
ATOM 760 C C . PRO A 1 99 ? -1.241 3.419 -11.242 1.00 96.12 99 PRO A C 1
ATOM 762 O O . PRO A 1 99 ? -1.279 2.209 -11.019 1.00 96.12 99 PRO A O 1
ATOM 765 N N . HIS A 1 100 ? -2.152 4.261 -10.745 1.00 94.88 100 HIS A N 1
ATOM 766 C CA . HIS A 1 100 ? -3.299 3.790 -9.961 1.00 94.88 100 HIS A CA 1
ATOM 767 C C . HIS A 1 100 ? -4.139 2.768 -10.746 1.00 94.88 100 HIS A C 1
ATOM 769 O O . HIS A 1 100 ? -4.320 2.883 -11.958 1.00 94.88 100 HIS A O 1
ATOM 775 N N . GLY A 1 101 ? -4.670 1.768 -10.041 1.00 93.00 101 GLY A N 1
ATOM 776 C CA . GLY A 1 101 ? -5.509 0.718 -10.628 1.00 93.00 101 GLY A CA 1
ATOM 777 C C . GLY A 1 101 ? -4.750 -0.435 -11.295 1.00 93.00 101 GLY A C 1
ATOM 778 O O . GLY A 1 101 ? -5.395 -1.350 -11.794 1.00 93.00 101 GLY A O 1
ATOM 779 N N . GLN A 1 102 ? -3.412 -0.424 -11.286 1.00 96.12 102 GLN A N 1
ATOM 780 C CA . GLN A 1 102 ? -2.599 -1.533 -11.807 1.00 96.12 102 GLN A CA 1
ATOM 781 C C . GLN A 1 102 ? -2.403 -2.666 -10.785 1.00 96.12 102 GLN A C 1
ATOM 783 O O . GLN A 1 102 ? -2.194 -3.813 -11.177 1.00 96.12 102 GLN A O 1
ATOM 788 N N . LEU A 1 103 ? -2.487 -2.371 -9.480 1.00 97.12 103 LEU A N 1
ATOM 789 C CA . LEU A 1 103 ? -2.421 -3.390 -8.426 1.00 97.12 103 LEU A CA 1
ATOM 790 C C . LEU A 1 103 ? -3.790 -4.044 -8.184 1.00 97.12 103 LEU A C 1
ATOM 792 O O . LEU A 1 103 ? -4.820 -3.373 -8.101 1.00 97.12 103 LEU A O 1
ATOM 796 N N . GLN A 1 104 ? -3.780 -5.362 -8.011 1.00 96.50 104 GLN A N 1
ATOM 797 C CA . GLN A 1 104 ? -4.936 -6.202 -7.703 1.00 96.50 104 GLN A CA 1
ATOM 798 C C . GLN A 1 104 ? -5.036 -6.451 -6.190 1.00 96.50 104 GLN A C 1
ATOM 800 O O . GLN A 1 104 ? -4.022 -6.436 -5.493 1.00 96.50 104 GLN A O 1
ATOM 805 N N . ASP A 1 105 ? -6.243 -6.692 -5.663 1.00 96.31 105 ASP A N 1
ATOM 806 C CA . ASP A 1 105 ? -6.404 -7.092 -4.255 1.00 96.31 105 ASP A CA 1
ATOM 807 C C . ASP A 1 105 ? -5.726 -8.453 -4.027 1.00 96.31 105 ASP A C 1
ATOM 809 O O . ASP A 1 105 ? -6.123 -9.451 -4.624 1.00 96.31 105 ASP A O 1
ATOM 813 N N . GLY A 1 106 ? -4.700 -8.482 -3.177 1.00 95.94 106 GLY A N 1
ATOM 814 C CA . GLY A 1 106 ? -3.852 -9.649 -2.942 1.00 95.94 106 GLY A CA 1
ATOM 815 C C . GLY A 1 106 ? -2.376 -9.396 -3.254 1.00 95.94 106 GLY A C 1
ATOM 816 O O . GLY A 1 106 ? -1.890 -8.263 -3.226 1.00 95.94 106 GLY A O 1
ATOM 817 N N . VAL A 1 107 ? -1.641 -10.483 -3.482 1.00 98.12 107 VAL A N 1
ATOM 818 C CA . VAL A 1 107 ? -0.219 -10.436 -3.844 1.00 98.12 107 VAL A CA 1
ATOM 819 C C . VAL A 1 107 ? -0.087 -10.060 -5.318 1.00 98.12 107 VAL A C 1
ATOM 821 O O . VAL A 1 107 ? -0.790 -10.602 -6.165 1.00 98.12 107 VAL A O 1
ATOM 824 N N . ASN A 1 108 ? 0.810 -9.124 -5.605 1.00 98.56 108 ASN A N 1
ATOM 825 C CA . ASN A 1 108 ? 1.161 -8.660 -6.939 1.00 98.56 108 ASN A CA 1
ATOM 826 C C . ASN A 1 108 ? 2.655 -8.871 -7.174 1.00 98.56 108 ASN A C 1
ATOM 828 O O . ASN A 1 108 ? 3.439 -8.806 -6.229 1.00 98.56 108 ASN A O 1
ATOM 832 N N . THR A 1 109 ? 3.061 -9.052 -8.426 1.00 98.62 109 THR A N 1
ATOM 833 C CA . THR A 1 109 ? 4.474 -9.190 -8.794 1.00 98.62 109 THR A CA 1
ATOM 834 C C . THR A 1 109 ? 4.960 -7.956 -9.544 1.00 98.62 109 THR A C 1
ATOM 836 O O . THR A 1 109 ? 4.311 -7.488 -10.474 1.00 98.62 109 THR A O 1
ATOM 839 N N . LEU A 1 110 ? 6.107 -7.405 -9.155 1.00 98.56 110 LEU A N 1
ATOM 840 C CA . LEU A 1 110 ? 6.752 -6.278 -9.830 1.00 98.56 110 LEU A CA 1
ATOM 841 C C . LEU A 1 110 ? 8.117 -6.721 -10.347 1.00 98.56 110 LEU A C 1
ATOM 843 O O . LEU A 1 110 ? 8.914 -7.308 -9.617 1.00 98.56 110 LEU A O 1
ATOM 847 N N . HIS A 1 111 ? 8.400 -6.425 -11.607 1.00 97.88 111 HIS A N 1
ATOM 848 C CA . HIS A 1 111 ? 9.715 -6.642 -12.204 1.00 97.88 111 HIS A CA 1
ATOM 849 C C . HIS A 1 111 ? 9.939 -5.644 -13.330 1.00 97.88 111 HIS A C 1
ATOM 851 O O . HIS A 1 111 ? 8.983 -5.101 -13.877 1.00 97.88 111 HIS A O 1
ATOM 857 N N . TYR A 1 112 ? 11.189 -5.416 -13.707 1.00 96.38 112 TYR A N 1
ATOM 858 C CA . TYR A 1 112 ? 11.506 -4.621 -14.885 1.00 96.38 112 TYR A CA 1
ATOM 859 C C . TYR A 1 112 ? 12.353 -5.411 -15.873 1.00 96.38 112 TYR A C 1
ATOM 861 O O . TYR A 1 112 ? 12.995 -6.405 -15.523 1.00 96.38 112 TYR A O 1
ATOM 869 N N . ILE A 1 113 ? 12.328 -4.961 -17.121 1.00 94.06 113 ILE A N 1
ATOM 870 C CA . ILE A 1 113 ? 13.164 -5.474 -18.199 1.00 94.06 113 ILE A CA 1
ATOM 871 C C . ILE A 1 113 ? 14.005 -4.321 -18.734 1.00 94.06 113 ILE A C 1
ATOM 873 O O . ILE A 1 113 ? 13.486 -3.235 -18.994 1.00 94.06 113 ILE A O 1
ATOM 877 N N . VAL A 1 114 ? 15.301 -4.569 -18.900 1.00 92.44 114 VAL A N 1
ATOM 878 C CA . VAL A 1 114 ? 16.240 -3.649 -19.546 1.00 92.44 114 VAL A CA 1
ATOM 879 C C . VAL A 1 114 ? 16.499 -4.142 -20.958 1.00 92.44 114 VAL A C 1
ATOM 881 O O . VAL A 1 114 ? 16.912 -5.282 -21.136 1.00 92.44 114 VAL A O 1
ATOM 884 N N . THR A 1 115 ? 16.274 -3.295 -21.958 1.00 92.56 115 THR A N 1
ATOM 885 C CA . THR A 1 115 ? 16.483 -3.615 -23.374 1.00 92.56 115 THR A CA 1
ATOM 886 C C . THR A 1 115 ? 17.543 -2.699 -23.964 1.00 92.56 115 THR A C 1
ATOM 888 O O . THR A 1 115 ? 17.427 -1.476 -23.871 1.00 92.56 115 THR A O 1
ATOM 891 N N . ARG A 1 116 ? 18.551 -3.288 -24.615 1.00 91.06 116 ARG A N 1
ATOM 892 C CA . ARG A 1 116 ? 19.579 -2.532 -25.337 1.00 91.06 116 ARG A CA 1
ATOM 893 C C . ARG A 1 116 ? 19.152 -2.249 -26.783 1.00 91.06 116 ARG A C 1
ATOM 895 O O . ARG A 1 116 ? 18.810 -3.196 -27.498 1.00 91.06 116 ARG A O 1
ATOM 902 N N . PRO A 1 117 ? 19.232 -0.997 -27.266 1.00 87.19 117 PRO A N 1
ATOM 903 C CA . PRO A 1 117 ? 18.983 -0.683 -28.669 1.00 87.19 117 PRO A CA 1
ATOM 904 C C . PRO A 1 117 ? 19.865 -1.497 -29.621 1.00 87.19 117 PRO A C 1
ATOM 906 O O . PRO A 1 117 ? 21.078 -1.591 -29.442 1.00 87.19 117 PRO A O 1
ATOM 909 N N . GLY A 1 118 ? 19.250 -2.076 -30.655 1.00 75.62 118 GLY A N 1
ATOM 910 C CA . GLY A 1 118 ? 19.960 -2.755 -31.746 1.00 75.62 118 GLY A CA 1
ATOM 911 C C . GLY A 1 118 ? 20.629 -4.090 -31.389 1.00 75.62 118 GLY A C 1
ATOM 912 O O . GLY A 1 118 ? 21.295 -4.664 -32.248 1.00 75.62 118 GLY A O 1
ATOM 913 N N . GLY A 1 119 ? 20.462 -4.598 -30.164 1.00 68.69 119 GLY A N 1
ATOM 914 C CA . GLY A 1 119 ? 20.993 -5.892 -29.727 1.00 68.69 119 GLY A CA 1
ATOM 915 C C . GLY A 1 119 ? 19.905 -6.928 -29.426 1.00 68.69 119 GLY A C 1
ATOM 916 O O . GLY A 1 119 ? 18.729 -6.603 -29.319 1.00 68.69 119 GLY A O 1
ATOM 917 N N . ASN A 1 120 ? 20.317 -8.183 -29.219 1.00 62.00 120 ASN A N 1
ATOM 918 C CA . ASN A 1 120 ? 19.447 -9.271 -28.734 1.00 62.00 120 ASN A CA 1
ATOM 919 C C . ASN A 1 120 ? 19.364 -9.332 -27.193 1.00 62.00 120 ASN A C 1
ATOM 921 O O . ASN A 1 120 ? 18.946 -10.345 -26.637 1.00 62.00 120 ASN A O 1
ATOM 925 N N . GLY A 1 121 ? 19.836 -8.299 -26.493 1.00 71.62 121 GLY A N 1
ATOM 926 C CA . GLY A 1 121 ? 19.935 -8.298 -25.039 1.00 71.62 121 GLY A CA 1
ATOM 927 C C . GLY A 1 121 ? 18.705 -7.664 -24.403 1.00 71.62 121 GLY A C 1
ATOM 928 O O . GLY A 1 121 ? 18.552 -6.442 -24.455 1.00 71.62 121 GLY A O 1
ATOM 929 N N . ALA A 1 122 ? 17.866 -8.496 -23.791 1.00 86.75 122 ALA A N 1
ATOM 930 C CA . ALA A 1 122 ? 16.879 -8.071 -22.814 1.00 86.75 122 ALA A CA 1
ATOM 931 C C . ALA A 1 122 ? 17.154 -8.819 -21.508 1.00 86.75 122 ALA A C 1
ATOM 933 O O . ALA A 1 122 ? 17.185 -10.049 -21.511 1.00 86.75 122 ALA A O 1
ATOM 934 N N . GLU A 1 123 ? 17.348 -8.085 -20.418 1.00 88.69 123 GLU A N 1
ATOM 935 C CA . GLU A 1 123 ? 17.631 -8.663 -19.106 1.00 88.69 123 GLU A CA 1
ATOM 936 C C . GLU A 1 123 ? 16.474 -8.366 -18.153 1.00 88.69 123 GLU A C 1
ATOM 938 O O . GLU A 1 123 ? 16.023 -7.223 -18.035 1.00 88.69 123 GLU A O 1
ATOM 943 N N . LYS A 1 124 ? 15.973 -9.406 -17.484 1.00 91.44 124 LYS A N 1
ATOM 944 C CA . LYS A 1 124 ? 14.842 -9.311 -16.559 1.00 91.44 124 LYS A CA 1
ATOM 945 C C . LYS A 1 124 ? 15.350 -9.230 -15.122 1.00 91.44 124 LYS A C 1
ATOM 947 O O . LYS A 1 124 ? 16.216 -10.001 -14.718 1.00 91.44 124 LYS A O 1
ATOM 952 N N . SER A 1 125 ? 14.768 -8.338 -14.328 1.00 93.06 125 SER A N 1
ATOM 953 C CA . SER A 1 125 ? 15.043 -8.281 -12.895 1.00 93.06 125 SER A CA 1
ATOM 954 C C . SER A 1 125 ? 14.485 -9.484 -12.143 1.00 93.06 125 SER A C 1
ATOM 956 O O . SER A 1 125 ? 13.539 -10.151 -12.573 1.00 93.06 125 SER A O 1
ATOM 958 N N . ARG A 1 126 ? 14.992 -9.695 -10.930 1.00 93.06 126 ARG A N 1
ATOM 959 C CA . ARG A 1 126 ? 14.280 -10.486 -9.927 1.00 93.06 126 ARG A CA 1
ATOM 960 C C . ARG A 1 126 ? 12.885 -9.897 -9.698 1.00 93.06 126 ARG A C 1
ATOM 962 O O . ARG A 1 126 ? 12.679 -8.684 -9.813 1.00 93.06 126 ARG A O 1
ATOM 969 N N . VAL A 1 127 ? 11.942 -10.779 -9.395 1.00 97.00 127 VAL A N 1
ATOM 970 C CA . VAL A 1 127 ? 10.562 -10.412 -9.077 1.00 97.00 127 VAL A CA 1
ATOM 971 C C . VAL A 1 127 ? 10.499 -9.942 -7.627 1.00 97.00 127 VAL A C 1
ATOM 973 O O . VAL A 1 127 ? 11.098 -10.570 -6.760 1.00 97.00 127 VAL A O 1
ATOM 976 N N . LEU A 1 128 ? 9.787 -8.844 -7.387 1.00 98.12 128 LEU A N 1
ATOM 977 C CA . LEU A 1 128 ? 9.359 -8.412 -6.061 1.00 98.12 128 LEU A CA 1
ATOM 978 C C . LEU A 1 128 ? 7.889 -8.787 -5.871 1.00 98.12 128 LEU A C 1
ATOM 980 O O . LEU A 1 128 ? 7.045 -8.357 -6.661 1.00 98.12 128 LEU A O 1
ATOM 984 N N . GLU A 1 129 ? 7.571 -9.537 -4.825 1.00 98.56 129 GLU A N 1
ATOM 985 C CA . GLU A 1 129 ? 6.191 -9.839 -4.452 1.00 98.56 129 GLU A CA 1
ATOM 986 C C . GLU A 1 129 ? 5.689 -8.819 -3.430 1.00 98.56 129 GLU A C 1
ATOM 988 O O . GLU A 1 129 ? 6.266 -8.646 -2.354 1.00 98.56 129 GLU A O 1
ATOM 993 N N . VAL A 1 130 ? 4.590 -8.134 -3.749 1.00 98.44 130 VAL A N 1
ATOM 994 C CA . VAL A 1 130 ? 4.006 -7.100 -2.890 1.00 98.44 130 VAL A CA 1
ATOM 995 C C . VAL A 1 130 ? 2.537 -7.370 -2.587 1.00 98.44 130 VAL A C 1
ATOM 997 O O . VAL A 1 130 ? 1.723 -7.578 -3.484 1.00 98.44 130 VAL A O 1
ATOM 1000 N N . LEU A 1 131 ? 2.165 -7.333 -1.310 1.00 97.81 131 LEU A N 1
ATOM 1001 C CA . LEU A 1 131 ? 0.777 -7.455 -0.869 1.00 97.81 131 LEU A CA 1
ATOM 1002 C C . LEU A 1 131 ? 0.079 -6.091 -0.933 1.00 97.81 131 LEU A C 1
ATOM 1004 O O . LEU A 1 131 ? 0.499 -5.138 -0.276 1.00 97.81 131 LEU A O 1
ATOM 1008 N N . TYR A 1 132 ? -1.023 -6.002 -1.669 1.00 97.00 132 TYR A N 1
ATOM 1009 C CA . TYR A 1 132 ? -1.872 -4.815 -1.725 1.00 97.00 132 TYR A CA 1
ATOM 1010 C C . TYR A 1 132 ? -3.317 -5.170 -1.377 1.00 97.00 132 TYR A C 1
ATOM 1012 O O . TYR A 1 132 ? -3.827 -6.221 -1.758 1.00 97.00 132 TYR A O 1
ATOM 1020 N N . HIS A 1 133 ? -3.992 -4.274 -0.655 1.00 95.19 133 HIS A N 1
ATOM 1021 C CA . HIS A 1 133 ? -5.414 -4.411 -0.364 1.00 95.19 133 HIS A CA 1
ATOM 1022 C C . HIS A 1 133 ? -6.219 -3.255 -0.948 1.00 95.19 133 HIS A C 1
ATOM 1024 O O . HIS A 1 133 ? -6.095 -2.096 -0.532 1.00 95.19 133 HIS A O 1
ATOM 1030 N N . LEU A 1 134 ? -7.129 -3.595 -1.861 1.00 93.44 134 LEU A N 1
ATOM 1031 C CA . LEU A 1 134 ? -7.977 -2.625 -2.551 1.00 93.44 134 LEU A CA 1
ATOM 1032 C C . LEU A 1 134 ? -8.931 -1.920 -1.584 1.00 93.44 134 LEU A C 1
ATOM 1034 O O . LEU A 1 134 ? -9.238 -0.743 -1.763 1.00 93.44 134 LEU A O 1
ATOM 1038 N N . ARG A 1 135 ? -9.382 -2.617 -0.537 1.00 91.56 135 ARG A N 1
ATOM 1039 C CA . ARG A 1 135 ? -10.310 -2.076 0.465 1.00 91.56 135 ARG A CA 1
ATOM 1040 C C . ARG A 1 135 ? -9.724 -2.127 1.860 1.00 91.56 135 ARG A C 1
ATOM 1042 O O . ARG A 1 135 ? -9.304 -3.196 2.312 1.00 91.56 135 ARG A O 1
ATOM 1049 N N . ALA A 1 136 ? -9.765 -0.995 2.557 1.00 89.06 136 ALA A N 1
ATOM 1050 C CA . ALA A 1 136 ? -9.406 -0.938 3.965 1.00 89.06 136 ALA A CA 1
ATOM 1051 C C . ALA A 1 136 ? -10.432 -1.699 4.834 1.00 89.06 136 ALA A C 1
ATOM 1053 O O . ALA A 1 136 ? -11.620 -1.782 4.483 1.00 89.06 136 ALA A O 1
ATOM 1054 N N . PRO A 1 137 ? -10.005 -2.229 5.992 1.00 89.50 137 PRO A N 1
ATOM 1055 C CA . PRO A 1 137 ? -10.919 -2.734 7.010 1.00 89.50 137 PRO A CA 1
ATOM 1056 C C . PRO A 1 137 ? -11.964 -1.678 7.401 1.00 89.50 137 PRO A C 1
ATOM 1058 O O . PRO A 1 137 ? -11.630 -0.547 7.751 1.00 89.50 137 PRO A O 1
ATOM 1061 N N . GLY A 1 138 ? -13.243 -2.044 7.317 1.00 89.56 138 GLY A N 1
ATOM 1062 C CA . GLY A 1 138 ? -14.383 -1.174 7.613 1.00 89.56 138 GLY A CA 1
ATOM 1063 C C . GLY A 1 138 ? -14.739 -0.148 6.530 1.00 89.56 138 GLY A C 1
ATOM 1064 O O . GLY A 1 138 ? -15.590 0.707 6.772 1.00 89.56 138 GLY A O 1
ATOM 1065 N N . GLU A 1 139 ? -14.124 -0.209 5.344 1.00 89.31 139 GLU A N 1
ATOM 1066 C CA . GLU A 1 139 ? -14.494 0.628 4.195 1.00 89.31 139 GLU A CA 1
ATOM 1067 C C . GLU A 1 139 ? -15.856 0.194 3.594 1.00 89.31 139 GLU A C 1
ATOM 1069 O O . GLU A 1 139 ? -16.068 -1.008 3.387 1.00 89.31 139 GLU A O 1
ATOM 1074 N N . PRO A 1 140 ? -16.775 1.133 3.281 1.00 90.31 140 PRO A N 1
ATOM 1075 C CA . PRO A 1 140 ? -16.672 2.574 3.518 1.00 90.31 140 PRO A CA 1
ATOM 1076 C C . PRO A 1 140 ? -16.910 2.930 4.991 1.00 90.31 140 PRO A C 1
ATOM 1078 O O . PRO A 1 140 ? -17.931 2.567 5.573 1.00 90.31 140 PRO A O 1
ATOM 1081 N N . ALA A 1 141 ? -16.005 3.701 5.591 1.00 80.12 141 ALA A N 1
ATOM 1082 C CA . ALA A 1 141 ? -16.184 4.180 6.957 1.00 80.12 141 ALA A CA 1
ATOM 1083 C C . ALA A 1 141 ? -17.157 5.382 6.989 1.00 80.12 141 ALA A C 1
ATOM 1085 O O . ALA A 1 141 ? -17.071 6.242 6.113 1.00 80.12 141 ALA A O 1
ATOM 1086 N N . PRO A 1 142 ? -18.059 5.497 7.985 1.00 84.44 142 PRO A N 1
ATOM 1087 C CA . PRO A 1 142 ? -18.297 4.566 9.091 1.00 84.44 142 PRO A CA 1
ATOM 1088 C C . PRO A 1 142 ? -19.336 3.470 8.782 1.00 84.44 142 PRO A C 1
ATOM 1090 O O . PRO A 1 142 ? -19.589 2.630 9.635 1.00 84.44 142 PRO A O 1
ATOM 1093 N N . ALA A 1 143 ? -19.965 3.467 7.601 1.00 87.31 143 ALA A N 1
ATOM 1094 C CA . ALA A 1 143 ? -21.083 2.570 7.276 1.00 87.31 143 ALA A CA 1
ATOM 1095 C C . ALA A 1 143 ? -20.716 1.073 7.326 1.00 87.31 143 ALA A C 1
ATOM 1097 O O . ALA A 1 143 ? -21.548 0.238 7.678 1.00 87.31 143 ALA A O 1
ATOM 1098 N N . GLY A 1 144 ? -19.465 0.743 7.010 1.00 86.75 144 GLY A N 1
ATOM 1099 C CA . GLY A 1 144 ? -18.895 -0.593 7.105 1.00 86.75 144 GLY A CA 1
ATOM 1100 C C . GLY A 1 144 ? -18.458 -0.985 8.514 1.00 86.75 144 GLY A C 1
ATOM 1101 O O . GLY A 1 144 ? -17.769 -1.986 8.643 1.00 86.75 144 GLY A O 1
ATOM 1102 N N . MET A 1 145 ? -18.801 -0.226 9.560 1.00 86.12 145 MET A N 1
ATOM 1103 C CA . MET A 1 145 ? -18.392 -0.484 10.945 1.00 86.12 145 MET A CA 1
ATOM 1104 C C . MET A 1 145 ? -19.597 -0.438 11.893 1.00 86.12 145 MET A C 1
ATOM 1106 O O . MET A 1 145 ? -20.422 0.473 11.842 1.00 86.12 145 MET A O 1
ATOM 1110 N N . ARG A 1 146 ? -19.694 -1.414 12.797 1.00 84.25 146 ARG A N 1
ATOM 1111 C CA . ARG A 1 146 ? -20.788 -1.558 13.760 1.00 84.25 146 ARG A CA 1
ATOM 1112 C C . ARG A 1 146 ? -20.265 -2.070 15.095 1.00 84.25 146 ARG A C 1
ATOM 1114 O O . ARG A 1 146 ? -19.862 -3.223 15.224 1.00 84.25 146 ARG A O 1
ATOM 1121 N N . LEU A 1 147 ? -20.349 -1.219 16.110 1.00 82.88 147 LEU A N 1
ATOM 1122 C CA . LEU A 1 147 ? -20.154 -1.625 17.496 1.00 82.88 147 LEU A CA 1
ATOM 1123 C C . LEU A 1 147 ? -21.437 -2.283 18.018 1.00 82.88 147 LEU A C 1
ATOM 1125 O O . LEU A 1 147 ? -22.523 -1.711 17.922 1.00 82.88 147 LEU A O 1
ATOM 1129 N N . GLN A 1 148 ? -21.309 -3.487 18.560 1.00 81.81 148 GLN A N 1
ATOM 1130 C CA . GLN A 1 148 ? -22.387 -4.227 19.196 1.00 81.81 148 GLN A CA 1
ATOM 1131 C C . GLN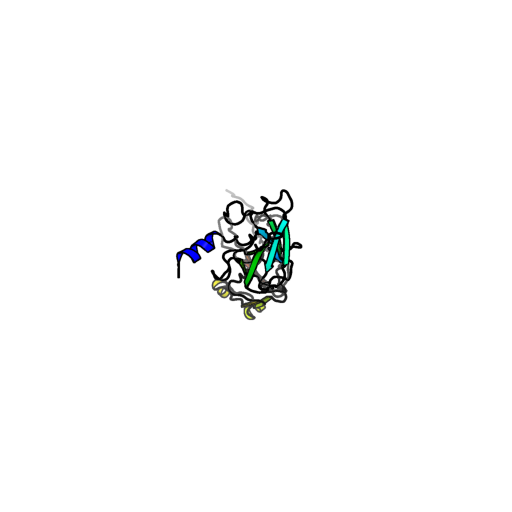 A 1 148 ? -22.254 -4.096 20.713 1.00 81.81 148 GLN A C 1
ATOM 1133 O O . GLN A 1 148 ? -21.410 -4.731 21.349 1.00 81.81 148 GLN A O 1
ATOM 1138 N N . ILE A 1 149 ? -23.108 -3.253 21.283 1.00 81.19 149 ILE A N 1
ATOM 1139 C CA . ILE A 1 149 ? -23.220 -3.056 22.727 1.00 81.19 149 ILE A CA 1
ATOM 1140 C C . ILE A 1 149 ? -24.358 -3.954 23.232 1.00 81.19 149 ILE A C 1
ATOM 1142 O O . ILE A 1 149 ? -25.458 -3.869 22.674 1.00 81.19 149 ILE A O 1
ATOM 1146 N N . PRO A 1 150 ? -24.139 -4.799 24.261 1.00 79.25 150 PRO A N 1
ATOM 1147 C CA . PRO A 1 150 ? -25.213 -5.569 24.882 1.00 79.25 150 PRO A CA 1
ATOM 1148 C C . PRO A 1 150 ? -26.390 -4.666 25.260 1.00 79.25 150 PRO A C 1
ATOM 1150 O O . PRO A 1 150 ? -26.189 -3.590 25.821 1.00 79.25 150 PRO A O 1
ATOM 1153 N N . THR A 1 151 ? -27.623 -5.095 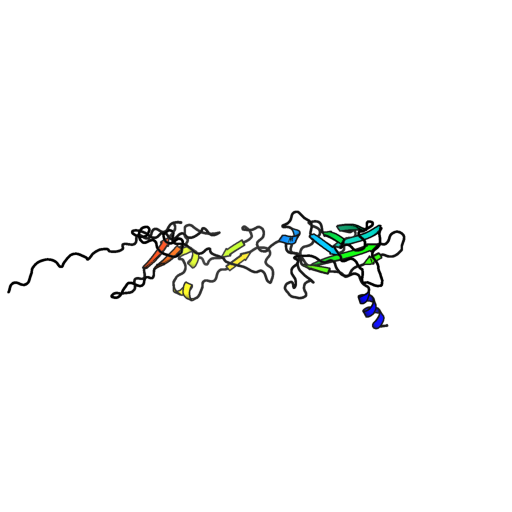24.983 1.00 79.12 151 THR A N 1
ATOM 1154 C CA . THR A 1 151 ? -28.829 -4.280 25.228 1.00 79.12 151 THR A CA 1
ATOM 1155 C C . THR A 1 151 ? -28.943 -3.841 26.685 1.00 79.12 151 THR A C 1
ATOM 1157 O O . THR A 1 151 ? -29.207 -2.672 26.940 1.00 79.12 151 THR A O 1
ATOM 1160 N N . ALA A 1 152 ? -28.630 -4.727 27.636 1.00 76.88 152 ALA A N 1
ATOM 1161 C CA . ALA A 1 152 ? -28.580 -4.384 29.057 1.00 76.88 152 ALA A CA 1
ATOM 1162 C C . ALA A 1 152 ? -27.608 -3.226 29.340 1.00 76.88 152 ALA A C 1
ATOM 1164 O O . ALA A 1 152 ? -27.973 -2.281 30.027 1.00 76.88 152 ALA A O 1
ATOM 1165 N N . VAL A 1 153 ? -26.413 -3.239 28.744 1.00 75.00 153 VAL A N 1
ATOM 1166 C CA . VAL A 1 153 ? -25.424 -2.162 28.911 1.00 75.00 153 VAL A CA 1
ATOM 1167 C C . VAL A 1 153 ? -25.885 -0.875 28.233 1.00 75.00 153 VAL A C 1
ATOM 1169 O O . VAL A 1 153 ? -25.725 0.207 28.791 1.00 75.00 153 VAL A O 1
ATOM 1172 N N . ARG A 1 154 ? -26.490 -0.975 27.047 1.00 71.69 154 ARG A N 1
ATOM 1173 C CA . ARG A 1 154 ? -27.010 0.185 26.315 1.00 71.69 154 ARG A CA 1
ATOM 1174 C C . ARG A 1 154 ? -28.142 0.880 27.074 1.00 71.69 154 ARG A C 1
ATOM 1176 O O . ARG A 1 154 ? -28.187 2.104 27.122 1.00 71.69 154 ARG A O 1
ATOM 1183 N N . ASP A 1 155 ? -29.043 0.104 27.664 1.00 74.69 155 ASP A N 1
ATOM 1184 C CA . ASP A 1 155 ? -30.263 0.627 28.276 1.00 74.69 155 ASP A CA 1
ATOM 1185 C C . ASP A 1 155 ? -30.038 0.967 29.769 1.00 74.69 155 ASP A C 1
ATOM 1187 O O . ASP A 1 155 ? -30.576 1.944 30.301 1.00 74.69 155 ASP A O 1
ATOM 1191 N N . GLN A 1 156 ? -29.208 0.184 30.469 1.00 72.69 156 GLN A N 1
ATOM 1192 C CA . GLN A 1 156 ? -29.006 0.284 31.919 1.00 72.69 156 GLN A CA 1
ATOM 1193 C C . GLN A 1 156 ? -27.642 0.859 32.319 1.00 72.69 156 GLN A C 1
ATOM 1195 O O . GLN A 1 156 ? -27.500 1.303 33.461 1.00 72.69 156 GLN A O 1
ATOM 1200 N N . GLY A 1 157 ? -26.709 1.002 31.380 1.00 66.06 157 GLY A N 1
ATOM 1201 C CA . GLY A 1 157 ? -25.324 1.364 31.667 1.00 66.06 157 GLY A CA 1
ATOM 1202 C C . GLY A 1 157 ? -24.519 0.173 32.190 1.00 66.06 157 GLY A C 1
ATOM 1203 O O . GLY A 1 157 ? -25.010 -0.951 32.240 1.00 66.06 157 GLY A O 1
ATOM 1204 N N . VAL A 1 158 ? -23.267 0.437 32.564 1.00 69.31 158 VAL A N 1
ATOM 1205 C CA . VAL A 1 158 ? -22.370 -0.548 33.182 1.00 69.31 158 VAL A CA 1
ATOM 1206 C C . VAL A 1 158 ? -22.427 -0.380 34.697 1.00 69.31 158 VAL A C 1
ATOM 1208 O O . VAL A 1 158 ? -22.173 0.720 35.196 1.00 69.31 158 VAL A O 1
ATOM 1211 N N . ASP A 1 159 ? -22.765 -1.440 35.426 1.00 72.56 159 ASP A N 1
ATOM 1212 C CA . ASP A 1 159 ? -22.741 -1.432 36.891 1.00 72.56 159 ASP A CA 1
ATOM 1213 C C . ASP A 1 159 ? -21.333 -1.699 37.467 1.00 72.56 159 ASP A C 1
ATOM 1215 O O . ASP A 1 159 ? -20.352 -1.874 36.742 1.00 72.56 159 ASP A O 1
ATOM 1219 N N . ALA A 1 160 ? -21.209 -1.678 38.797 1.00 68.38 160 ALA A N 1
ATOM 1220 C CA . ALA A 1 160 ? -19.922 -1.838 39.471 1.00 68.38 160 ALA A CA 1
ATOM 1221 C C . ALA A 1 160 ? -19.303 -3.236 39.290 1.00 68.38 160 ALA A C 1
ATOM 1223 O O . ALA A 1 160 ? -18.078 -3.349 39.235 1.00 68.38 160 ALA A O 1
ATOM 1224 N N . GLU A 1 161 ? -20.122 -4.284 39.195 1.00 74.19 161 GLU A N 1
ATOM 1225 C CA . GLU A 1 161 ? -19.650 -5.657 39.012 1.00 74.19 161 GLU A CA 1
ATOM 1226 C C . GLU A 1 161 ? -19.170 -5.864 37.571 1.00 74.19 161 GLU A C 1
ATOM 1228 O O . GLU A 1 161 ? -18.050 -6.323 37.344 1.00 74.19 161 GLU A O 1
ATOM 1233 N N . GLN A 1 162 ? -19.960 -5.414 36.597 1.00 71.75 162 GLN A N 1
ATOM 1234 C CA . GLN A 1 162 ? -19.601 -5.423 35.180 1.00 71.75 162 GLN A CA 1
ATOM 1235 C C . GLN A 1 162 ? -18.360 -4.571 34.894 1.00 71.75 162 GLN A C 1
ATOM 1237 O O . GLN A 1 162 ? -17.521 -4.947 34.080 1.00 71.75 162 GLN A O 1
ATOM 1242 N N . ALA A 1 163 ? -18.205 -3.429 35.571 1.00 69.44 163 ALA A N 1
ATOM 1243 C CA . ALA A 1 163 ? -17.005 -2.606 35.454 1.00 69.44 163 ALA A CA 1
ATOM 1244 C C . ALA A 1 163 ? -15.764 -3.318 36.014 1.00 69.44 163 ALA A C 1
ATOM 1246 O O . ALA A 1 163 ? -14.681 -3.180 35.448 1.00 69.44 163 ALA A O 1
ATOM 1247 N N . ALA A 1 164 ? -15.916 -4.084 37.100 1.00 68.38 164 ALA A N 1
ATOM 1248 C CA . ALA A 1 164 ? -14.826 -4.856 37.690 1.00 68.38 164 ALA A CA 1
ATOM 1249 C C . ALA A 1 164 ? -14.417 -6.060 36.821 1.00 68.38 164 ALA A C 1
ATOM 1251 O O . ALA A 1 164 ? -13.237 -6.395 36.761 1.00 68.38 164 ALA A O 1
ATOM 1252 N N . GLN A 1 165 ? -15.375 -6.692 36.138 1.00 78.81 165 GLN A N 1
ATOM 1253 C CA . GLN A 1 165 ? -15.139 -7.848 35.260 1.00 78.81 165 GLN A CA 1
ATOM 1254 C C . GLN A 1 165 ? -14.750 -7.450 33.825 1.00 78.81 165 GLN A C 1
ATOM 1256 O O . GLN A 1 165 ? -14.103 -8.220 33.117 1.00 78.81 165 GLN A O 1
ATOM 1261 N N . GLY A 1 166 ? -15.116 -6.239 33.404 1.00 70.19 166 GLY A N 1
ATOM 1262 C CA . GLY A 1 166 ? -15.044 -5.789 32.020 1.00 70.19 166 GLY A CA 1
ATOM 1263 C C . GLY A 1 166 ? -16.307 -6.149 31.232 1.00 70.19 166 GLY A C 1
ATOM 1264 O O . GLY A 1 166 ? -16.944 -7.178 31.449 1.00 70.19 166 GLY A O 1
ATOM 1265 N N . VAL A 1 167 ? -16.667 -5.288 30.277 1.00 74.69 167 VAL A N 1
ATOM 1266 C CA . VAL A 1 167 ? -17.819 -5.498 29.391 1.00 74.69 167 VAL A CA 1
ATOM 1267 C C . VAL A 1 167 ? -17.337 -5.950 28.023 1.00 74.69 167 VAL A C 1
ATOM 1269 O O . VAL A 1 167 ? -16.526 -5.278 27.385 1.00 74.69 167 VAL A O 1
ATOM 1272 N N . VAL A 1 168 ? -17.869 -7.075 27.550 1.00 77.88 168 VAL A N 1
ATOM 1273 C CA . VAL A 1 168 ? -17.597 -7.571 26.199 1.00 77.88 168 VAL A CA 1
ATOM 1274 C C . VAL A 1 168 ? -18.450 -6.802 25.190 1.00 77.88 168 VAL A C 1
ATOM 1276 O O . VAL A 1 168 ? -19.679 -6.803 25.270 1.00 77.88 168 VAL A O 1
ATOM 1279 N N . PHE A 1 169 ? -17.793 -6.182 24.211 1.00 76.12 169 PHE A N 1
ATOM 1280 C CA . PHE A 1 169 ? -18.439 -5.621 23.027 1.00 76.12 169 PHE A CA 1
ATOM 1281 C C . PHE A 1 169 ? -18.135 -6.477 21.803 1.00 76.12 169 PHE A C 1
ATOM 1283 O O . PHE A 1 169 ? -17.003 -6.921 21.611 1.00 76.12 169 PHE A O 1
ATOM 1290 N N . GLY A 1 170 ? -19.139 -6.666 20.950 1.00 81.12 170 GLY A N 1
ATOM 1291 C CA . GLY A 1 170 ? -18.911 -7.152 19.596 1.00 81.12 170 GLY A CA 1
ATOM 1292 C C . GLY A 1 170 ? -18.492 -5.989 18.702 1.00 81.12 170 GLY A C 1
ATOM 1293 O O . GLY A 1 170 ? -18.932 -4.855 18.892 1.00 81.12 170 GLY A O 1
ATOM 1294 N N . PHE A 1 171 ? -17.649 -6.248 17.712 1.00 85.12 171 PHE A N 1
ATOM 1295 C CA . PHE A 1 171 ? -17.317 -5.253 16.702 1.00 85.12 171 PHE A CA 1
ATOM 1296 C C . PHE A 1 171 ? -17.334 -5.909 15.332 1.00 85.12 171 PHE A C 1
ATOM 1298 O O . PHE A 1 171 ? -16.501 -6.755 15.009 1.00 85.12 171 PHE A O 1
ATOM 1305 N N . ASP A 1 172 ? -18.316 -5.509 14.539 1.00 88.06 172 ASP A N 1
ATOM 1306 C CA . ASP A 1 172 ? -18.498 -5.968 13.183 1.00 88.06 172 ASP A CA 1
ATOM 1307 C C . ASP A 1 172 ? -18.001 -4.913 12.209 1.00 88.06 172 ASP A C 1
ATOM 1309 O O . ASP A 1 172 ? -18.370 -3.746 12.303 1.00 88.06 172 ASP A O 1
ATOM 1313 N N . TYR A 1 173 ? -17.202 -5.321 11.232 1.00 91.44 173 TYR A N 1
ATOM 1314 C CA . TYR A 1 173 ? -16.763 -4.431 10.166 1.00 91.44 173 TYR A CA 1
ATOM 1315 C C . TYR A 1 173 ? -16.625 -5.151 8.819 1.00 91.44 173 TYR A C 1
ATOM 1317 O O . TYR A 1 173 ? -16.569 -6.379 8.771 1.00 91.44 173 TYR A O 1
ATOM 1325 N N . THR A 1 174 ? -16.643 -4.415 7.714 1.00 94.31 174 THR A N 1
ATOM 1326 C CA . THR A 1 174 ? -16.440 -4.945 6.356 1.00 94.31 174 THR A CA 1
ATOM 1327 C C . THR A 1 174 ? -14.962 -5.227 6.083 1.00 94.31 174 THR A C 1
ATOM 1329 O O . THR A 1 174 ? -14.086 -4.672 6.743 1.00 94.31 174 THR A O 1
ATOM 1332 N N . ASN A 1 175 ? -14.671 -6.086 5.100 1.00 93.06 175 ASN A N 1
ATOM 1333 C CA . ASN A 1 175 ? -13.304 -6.415 4.662 1.00 93.06 175 ASN A CA 1
ATOM 1334 C C . ASN A 1 175 ? -12.381 -6.910 5.795 1.00 93.06 175 ASN A C 1
ATOM 1336 O O . ASN A 1 175 ? -11.205 -6.549 5.823 1.00 93.06 175 ASN A O 1
ATOM 1340 N N . ARG A 1 176 ? -12.921 -7.705 6.734 1.00 91.06 176 ARG A N 1
ATOM 1341 C CA . ARG A 1 176 ? -12.138 -8.278 7.842 1.00 91.06 176 ARG A CA 1
ATOM 1342 C C . ARG A 1 176 ? -11.071 -9.197 7.293 1.00 91.06 176 ARG A C 1
ATOM 1344 O O . ARG A 1 176 ? -11.366 -10.087 6.495 1.00 91.06 176 ARG A O 1
ATOM 1351 N N . ARG A 1 177 ? -9.856 -9.018 7.776 1.00 89.12 177 ARG A N 1
ATOM 1352 C CA . ARG A 1 177 ? -8.720 -9.869 7.462 1.00 89.12 177 ARG A CA 1
ATOM 1353 C C . ARG A 1 177 ? -8.043 -10.283 8.757 1.00 89.12 177 ARG A C 1
ATOM 1355 O O . ARG A 1 177 ? -8.176 -9.640 9.801 1.00 89.12 177 ARG A O 1
ATOM 1362 N N . ALA A 1 178 ? -7.333 -11.404 8.700 1.00 87.38 178 ALA A N 1
ATOM 1363 C CA . ALA A 1 178 ? -6.448 -11.764 9.794 1.00 87.38 178 ALA A CA 1
ATOM 1364 C C . ALA A 1 178 ? -5.462 -10.608 10.041 1.00 87.38 178 ALA A C 1
ATOM 1366 O O . ALA A 1 178 ? -5.069 -9.917 9.104 1.00 87.38 178 ALA A O 1
ATOM 1367 N N . TYR A 1 179 ? -5.070 -10.411 11.300 1.00 87.56 179 TYR A N 1
ATOM 1368 C CA . TYR A 1 179 ? -4.115 -9.375 11.721 1.00 87.56 179 TYR A CA 1
ATOM 1369 C C . TYR A 1 179 ? -4.610 -7.919 11.639 1.00 87.56 179 TYR A C 1
ATOM 1371 O O . TYR A 1 179 ? -3.843 -7.008 11.959 1.00 87.56 179 TYR A O 1
ATOM 1379 N N . ASP A 1 180 ? -5.888 -7.681 11.322 1.00 87.12 180 ASP A N 1
ATOM 1380 C CA . ASP A 1 180 ? -6.494 -6.357 11.471 1.00 87.12 180 ASP A CA 1
ATOM 1381 C C . ASP A 1 180 ? -6.382 -5.863 12.921 1.00 87.12 180 ASP A C 1
ATOM 1383 O O . ASP A 1 180 ? -6.704 -6.567 13.885 1.00 87.12 180 ASP A O 1
ATOM 1387 N N . ARG A 1 181 ? -5.942 -4.611 13.091 1.00 81.25 181 ARG A N 1
ATOM 1388 C CA . ARG A 1 181 ? -5.805 -3.986 14.410 1.00 81.25 181 ARG A CA 1
ATOM 1389 C C . ARG A 1 181 ? -6.978 -3.061 14.693 1.00 81.25 181 ARG A C 1
ATOM 1391 O O . ARG A 1 181 ? -7.023 -1.928 14.220 1.00 81.25 181 ARG A O 1
ATOM 1398 N N . ILE A 1 182 ? -7.868 -3.509 15.567 1.00 74.88 182 ILE A N 1
ATOM 1399 C CA . ILE A 1 182 ? -8.981 -2.699 16.064 1.00 74.88 182 ILE A CA 1
ATOM 1400 C C . ILE A 1 182 ? -8.485 -1.863 17.249 1.00 74.88 182 ILE A C 1
ATOM 1402 O O . ILE A 1 182 ? -7.880 -2.386 18.186 1.00 74.88 182 ILE A O 1
ATOM 1406 N N . ARG A 1 183 ? -8.729 -0.550 17.214 1.00 72.94 183 ARG A N 1
ATOM 1407 C CA . ARG A 1 183 ? -8.478 0.355 18.344 1.00 72.94 183 ARG A CA 1
ATOM 1408 C C . ARG A 1 183 ? -9.777 1.052 18.719 1.00 72.94 183 ARG A C 1
ATOM 1410 O O . ARG A 1 183 ? -10.295 1.846 17.943 1.00 72.94 183 ARG A O 1
ATOM 1417 N N . LEU A 1 184 ? -10.276 0.764 19.917 1.00 69.44 184 LEU A N 1
ATOM 1418 C CA . LEU A 1 184 ? -11.393 1.484 20.518 1.00 69.44 184 LEU A CA 1
ATOM 1419 C C . LEU A 1 184 ? -10.816 2.615 21.370 1.00 69.44 184 LEU A C 1
ATOM 1421 O O . LEU A 1 184 ? -10.132 2.357 22.358 1.00 69.44 184 LEU A O 1
ATOM 1425 N N . THR A 1 185 ? -11.043 3.863 20.969 1.00 66.88 185 THR A N 1
ATOM 1426 C CA . THR A 1 185 ? -10.555 5.038 21.698 1.00 66.88 185 THR A CA 1
ATOM 1427 C C . THR A 1 185 ? -11.714 5.950 22.078 1.00 66.88 185 THR A C 1
ATOM 1429 O O . THR A 1 185 ? -12.464 6.429 21.231 1.00 66.88 185 THR A O 1
ATOM 1432 N N . LEU A 1 186 ? -11.841 6.222 23.377 1.00 68.75 186 LEU A N 1
ATOM 1433 C CA . LEU A 1 186 ? -12.665 7.306 23.902 1.00 68.75 186 LEU A CA 1
ATOM 1434 C C . LEU A 1 186 ? -11.738 8.451 24.297 1.00 68.75 186 LEU A C 1
ATOM 1436 O O . LEU A 1 186 ? -10.674 8.229 24.877 1.00 68.75 186 LEU A O 1
ATOM 1440 N N . ARG A 1 187 ? -12.128 9.686 23.982 1.00 70.62 187 ARG A N 1
ATOM 1441 C CA . ARG A 1 187 ? -11.399 10.847 24.498 1.00 70.62 187 ARG A CA 1
ATOM 1442 C C . ARG A 1 187 ? -11.709 10.999 25.989 1.00 70.62 187 ARG A C 1
ATOM 1444 O O . ARG A 1 187 ? -12.878 10.864 26.358 1.00 70.62 187 ARG A O 1
ATOM 1451 N N . PRO A 1 188 ? -10.708 11.297 26.833 1.00 73.62 188 PRO A N 1
ATOM 1452 C CA . PRO A 1 188 ? -10.951 11.485 28.253 1.00 73.62 188 PRO A CA 1
ATOM 1453 C C . PRO A 1 188 ? -11.914 12.664 28.478 1.00 73.62 188 PRO A C 1
ATOM 1455 O O . PRO A 1 188 ? -11.852 13.661 27.745 1.00 73.62 188 PRO A O 1
ATOM 1458 N N . PRO A 1 189 ? -12.808 12.576 29.476 1.00 76.50 189 PRO A N 1
ATOM 1459 C CA . PRO A 1 189 ? -13.577 13.728 29.919 1.00 76.50 189 PRO A CA 1
ATOM 1460 C C . PRO A 1 189 ? -12.654 14.775 30.558 1.00 76.50 189 PRO A C 1
ATOM 1462 O O . PRO A 1 189 ? -11.559 14.457 31.019 1.00 76.50 189 PRO A O 1
ATOM 1465 N N . ARG A 1 190 ? -13.104 16.031 30.612 1.00 81.62 190 ARG A N 1
ATOM 1466 C CA . ARG A 1 190 ? -12.405 17.124 31.312 1.00 81.62 190 ARG A CA 1
ATOM 1467 C C . ARG A 1 190 ? -13.348 17.876 32.241 1.00 81.62 190 ARG A C 1
ATOM 1469 O O . ARG A 1 190 ? -14.545 17.926 31.977 1.00 81.62 190 ARG A O 1
ATOM 1476 N N . VAL A 1 191 ? -12.812 18.503 33.282 1.00 82.88 191 VAL A N 1
ATOM 1477 C CA . VAL A 1 191 ? -13.566 19.432 34.136 1.00 82.88 191 VAL A CA 1
ATOM 1478 C C . VAL A 1 191 ? -13.310 20.846 33.634 1.00 82.88 191 VAL A C 1
ATOM 1480 O O . VAL A 1 191 ? -12.159 21.258 33.511 1.00 82.88 191 VAL A O 1
ATOM 1483 N N . LYS A 1 192 ? -14.367 21.589 33.300 1.00 82.88 192 LYS A N 1
ATOM 1484 C CA . LYS A 1 192 ? -14.234 22.944 32.744 1.00 82.88 192 LYS A CA 1
ATOM 1485 C C . LYS A 1 192 ? -13.544 23.895 33.726 1.00 82.88 192 LYS A C 1
ATOM 1487 O O . LYS A 1 192 ? -12.752 24.729 33.308 1.00 82.88 192 LYS A O 1
ATOM 1492 N N . GLU A 1 193 ? -13.830 23.734 35.012 1.00 84.12 193 GLU A N 1
ATOM 1493 C CA . GLU A 1 193 ? -13.287 24.507 36.131 1.00 84.12 193 GLU A CA 1
ATOM 1494 C C . GLU A 1 193 ? -11.890 24.019 36.573 1.00 84.12 193 GLU A C 1
ATOM 1496 O O . GLU A 1 193 ? -11.336 24.529 37.543 1.00 84.12 193 GLU A O 1
ATOM 1501 N N . ALA A 1 194 ? -11.308 23.035 35.875 1.00 83.12 194 ALA A N 1
ATOM 1502 C CA . ALA A 1 194 ? -9.940 22.563 36.094 1.00 83.12 194 ALA A CA 1
ATOM 1503 C C . ALA A 1 194 ? -9.208 22.315 34.758 1.00 83.12 194 ALA A C 1
ATOM 1505 O O . ALA A 1 194 ? -8.882 21.165 34.442 1.00 83.12 194 ALA A O 1
ATOM 1506 N N . PRO A 1 195 ? -8.956 23.363 33.947 1.00 77.69 195 PRO A N 1
ATOM 1507 C CA . PRO A 1 195 ? -8.378 23.214 32.608 1.00 77.69 195 PRO A CA 1
ATOM 1508 C C . PRO A 1 195 ? -6.995 22.544 32.613 1.00 77.69 195 PRO A C 1
ATOM 1510 O O . PRO A 1 195 ? -6.711 21.755 31.716 1.00 77.69 195 PRO A O 1
ATOM 1513 N N . ASP A 1 196 ? -6.199 22.769 33.662 1.00 81.19 196 ASP A N 1
ATOM 1514 C CA . ASP A 1 196 ? -4.852 22.200 33.830 1.00 81.19 196 ASP A CA 1
ATOM 1515 C C . ASP A 1 196 ? -4.818 21.058 34.864 1.00 81.19 196 ASP A C 1
ATOM 1517 O O . ASP A 1 196 ? -3.788 20.767 35.469 1.00 81.19 196 ASP A O 1
ATOM 1521 N N . GLY A 1 197 ? -5.972 20.445 35.156 1.00 73.06 197 GLY A N 1
ATOM 1522 C CA . GLY A 1 197 ? -6.101 19.414 36.194 1.00 73.06 197 GLY A CA 1
ATOM 1523 C C . GLY A 1 197 ? -6.055 19.948 37.633 1.00 73.06 197 GLY A C 1
ATOM 1524 O O . GLY A 1 197 ? -6.184 19.170 38.577 1.00 73.06 197 GLY A O 1
ATOM 1525 N N . LYS A 1 198 ? -5.924 21.268 37.817 1.00 75.56 198 LYS A N 1
ATOM 1526 C CA . LYS A 1 198 ? -6.052 21.954 39.107 1.00 75.56 198 LYS A CA 1
ATOM 1527 C C . LYS A 1 198 ? -7.380 22.696 39.169 1.00 75.56 198 LYS A C 1
ATOM 1529 O O . LYS A 1 198 ? -7.681 23.483 38.278 1.00 75.56 198 LYS A O 1
ATOM 1534 N N . LEU A 1 199 ? -8.150 22.447 40.224 1.00 76.56 199 LEU A N 1
ATOM 1535 C CA . LEU A 1 199 ? -9.432 23.106 40.436 1.00 76.56 199 LEU A CA 1
ATOM 1536 C C . LEU A 1 199 ? -9.242 24.603 40.700 1.00 76.56 199 LEU A C 1
ATOM 1538 O O . LEU A 1 199 ? -8.434 24.968 41.555 1.00 76.56 199 LEU A O 1
ATOM 1542 N N . ASP A 1 200 ? -10.014 25.441 40.009 1.00 76.56 200 ASP A N 1
ATOM 1543 C CA . ASP A 1 200 ? -10.231 26.837 40.381 1.00 76.56 200 ASP A CA 1
ATOM 1544 C C . ASP A 1 200 ? -11.371 26.912 41.417 1.00 76.56 200 ASP A C 1
ATOM 1546 O O . ASP A 1 200 ? -12.537 26.720 41.057 1.00 76.56 200 ASP A O 1
ATOM 1550 N N . PRO A 1 201 ? -11.079 27.189 42.702 1.00 74.50 201 PRO A N 1
ATOM 1551 C CA . PRO A 1 201 ? -12.095 27.213 43.751 1.00 74.50 201 PRO A CA 1
ATOM 1552 C C . PRO A 1 201 ? -13.131 28.330 43.569 1.00 74.50 201 PRO A C 1
ATOM 1554 O O . PRO A 1 201 ? -14.243 28.208 44.074 1.00 74.50 201 PRO A O 1
ATOM 1557 N N . ILE A 1 202 ? -12.785 29.413 42.861 1.00 77.94 202 ILE A N 1
ATOM 1558 C CA . ILE A 1 202 ? -13.701 30.533 42.610 1.00 77.94 202 ILE A CA 1
ATOM 1559 C C . ILE A 1 202 ? -14.714 30.127 41.539 1.00 77.94 202 ILE A C 1
ATOM 1561 O O . ILE A 1 202 ? -15.914 30.344 41.708 1.00 77.94 202 ILE A O 1
ATOM 1565 N N . ALA A 1 203 ? -14.248 29.494 40.461 1.00 72.44 203 ALA A N 1
ATOM 1566 C CA . ALA A 1 203 ? -15.113 29.003 39.390 1.00 72.44 203 ALA A CA 1
ATOM 1567 C C . ALA A 1 203 ? -15.943 27.775 39.806 1.00 72.44 203 ALA A C 1
ATOM 1569 O O . ALA A 1 203 ? -17.056 27.590 39.314 1.00 72.44 203 ALA A O 1
ATOM 1570 N N . ALA A 1 204 ? -15.417 26.957 40.721 1.00 72.62 204 ALA A N 1
ATOM 1571 C CA . ALA A 1 204 ? -16.036 25.719 41.189 1.00 72.62 204 ALA A CA 1
ATOM 1572 C C . ALA A 1 204 ? -16.907 25.873 42.446 1.00 72.62 204 ALA A C 1
ATOM 1574 O O . ALA A 1 204 ? -17.348 24.865 43.000 1.00 72.62 204 ALA A O 1
ATOM 1575 N N . LYS A 1 205 ? -17.148 27.111 42.906 1.00 71.00 205 LYS A N 1
ATOM 1576 C CA . LYS A 1 205 ? -17.826 27.391 44.181 1.00 71.00 205 LYS A CA 1
ATOM 1577 C C . LYS A 1 205 ? -19.197 26.719 44.288 1.00 71.00 205 LYS A C 1
ATOM 1579 O O . LYS A 1 205 ? -19.502 26.112 45.307 1.00 71.00 205 LYS A O 1
ATOM 1584 N N . ASP A 1 206 ? -19.986 26.799 43.220 1.00 71.75 206 ASP A N 1
ATOM 1585 C CA . ASP A 1 206 ? -21.367 26.301 43.218 1.00 71.75 206 ASP A CA 1
ATOM 1586 C C . ASP A 1 206 ? -21.550 25.048 42.343 1.00 71.75 206 ASP A C 1
ATOM 1588 O O . ASP A 1 206 ? -22.536 24.322 42.480 1.00 71.75 206 ASP A O 1
ATOM 1592 N N . ARG A 1 207 ? -20.640 24.801 41.387 1.00 67.88 207 ARG A N 1
ATOM 1593 C CA . ARG A 1 207 ? -20.804 23.744 40.375 1.00 67.88 207 ARG A CA 1
ATOM 1594 C C . ARG A 1 207 ? -19.490 23.234 39.799 1.00 67.88 207 ARG A C 1
ATOM 1596 O O . ARG A 1 207 ? -18.517 23.971 39.690 1.00 67.88 207 ARG A O 1
ATOM 1603 N N . LEU A 1 208 ? -19.532 21.995 39.313 1.00 71.12 208 LEU A N 1
ATOM 1604 C CA . LEU A 1 208 ? -18.498 21.399 38.468 1.00 71.12 208 LEU A CA 1
ATOM 1605 C C . LEU A 1 208 ? -19.116 20.922 37.157 1.00 71.12 208 LEU A C 1
ATOM 1607 O O . LEU A 1 208 ? -20.125 20.213 37.150 1.00 71.12 208 LEU A O 1
ATOM 1611 N N . THR A 1 209 ? -18.484 21.280 36.046 1.00 75.12 209 THR A N 1
ATOM 1612 C CA . THR A 1 209 ? -18.923 20.925 34.701 1.00 75.12 209 THR A CA 1
ATOM 1613 C C . THR A 1 209 ? -17.991 19.867 34.126 1.00 75.12 209 THR A C 1
ATOM 1615 O O . THR A 1 209 ? -16.875 20.166 33.693 1.00 75.12 209 THR A O 1
ATOM 1618 N N . VAL A 1 210 ? -18.466 18.622 34.064 1.00 78.25 210 VAL A N 1
ATOM 1619 C CA . VAL A 1 210 ? -17.768 17.550 33.343 1.00 78.25 210 VAL A CA 1
ATOM 1620 C C . VAL A 1 210 ? -18.135 17.623 31.866 1.00 78.25 210 VAL A C 1
ATOM 1622 O O . VAL A 1 210 ? -19.287 17.442 31.480 1.00 78.25 210 VAL A O 1
ATOM 1625 N N . VAL A 1 211 ? -17.135 17.886 31.032 1.00 78.88 211 VAL A N 1
ATOM 1626 C CA . VAL A 1 211 ? -17.253 17.909 29.578 1.00 78.88 211 VAL A CA 1
ATOM 1627 C C . VAL A 1 211 ? -16.754 16.582 29.030 1.00 78.88 211 VAL A C 1
ATOM 1629 O O . VAL A 1 211 ? -15.554 16.300 29.041 1.00 78.88 211 VAL A O 1
ATOM 1632 N N . VAL A 1 212 ? -17.681 15.784 28.513 1.00 76.69 212 VAL A N 1
ATOM 1633 C CA . VAL A 1 212 ? -17.390 14.547 27.787 1.00 76.69 212 VAL A CA 1
ATOM 1634 C C . VAL A 1 212 ? -17.285 14.900 26.305 1.00 76.69 212 VAL A C 1
ATOM 1636 O O . VAL A 1 212 ? -18.262 15.389 25.733 1.00 76.69 212 VAL A O 1
ATOM 1639 N N . PRO A 1 213 ? -16.121 14.722 25.657 1.00 74.00 213 PRO A N 1
ATOM 1640 C CA . PRO A 1 213 ? -16.017 14.969 24.230 1.00 74.00 213 PRO A CA 1
ATOM 1641 C C . PRO A 1 213 ? -16.971 14.052 23.466 1.00 74.00 213 PRO A C 1
ATOM 1643 O O . PRO A 1 213 ? -16.982 12.846 23.701 1.00 74.00 213 PRO A O 1
ATOM 1646 N N . HIS A 1 214 ? -17.712 14.617 22.513 1.00 65.75 214 HIS A N 1
ATOM 1647 C CA . HIS A 1 214 ? -18.560 13.838 21.616 1.00 65.75 214 HIS A CA 1
ATOM 1648 C C . HIS A 1 214 ? -17.744 12.714 20.962 1.00 65.75 214 HIS A C 1
ATOM 1650 O O . HIS A 1 214 ? -16.640 12.960 20.453 1.00 65.75 214 HIS A O 1
ATOM 1656 N N . TYR A 1 215 ? -18.280 11.499 20.976 1.00 65.44 215 TYR A N 1
ATOM 1657 C CA . TYR A 1 215 ? -17.696 10.328 20.331 1.00 65.44 215 TYR A CA 1
ATOM 1658 C C . TYR A 1 215 ? -18.689 9.722 19.339 1.00 65.44 215 TYR A C 1
ATOM 1660 O O . TYR A 1 215 ? -19.899 9.917 19.441 1.00 65.44 215 TYR A O 1
ATOM 1668 N N . THR A 1 216 ? -18.171 9.032 18.325 1.00 54.41 216 THR A N 1
ATOM 1669 C CA . THR A 1 216 ? -19.003 8.402 17.294 1.00 54.41 216 THR A CA 1
ATOM 1670 C C . THR A 1 216 ? -19.925 7.368 17.935 1.00 54.41 216 THR A C 1
ATOM 1672 O O . THR A 1 216 ? -19.449 6.465 18.616 1.00 54.41 216 THR A O 1
ATOM 1675 N N . GLY A 1 217 ? -21.234 7.501 17.707 1.00 55.53 217 GLY A N 1
ATOM 1676 C CA . GLY A 1 217 ? -22.246 6.625 18.300 1.00 55.53 217 GLY A CA 1
ATOM 1677 C C . GLY A 1 217 ? -22.751 7.056 19.679 1.00 55.53 217 GLY A C 1
ATOM 1678 O O . GLY A 1 217 ? -23.513 6.300 20.267 1.00 55.53 217 GLY A O 1
ATOM 1679 N N . MET A 1 218 ? -22.369 8.242 20.176 1.00 58.44 218 MET A N 1
ATOM 1680 C CA . MET A 1 218 ? -22.919 8.800 21.416 1.00 58.44 218 MET A CA 1
ATOM 1681 C C . MET A 1 218 ? -24.438 8.985 21.289 1.00 58.44 218 MET A C 1
ATOM 1683 O O . MET A 1 218 ? -24.914 9.732 20.430 1.00 58.44 218 MET A O 1
ATOM 1687 N N . LEU A 1 219 ? -25.200 8.301 22.137 1.00 54.00 219 LEU A N 1
ATOM 1688 C CA . LEU A 1 219 ? -26.654 8.395 22.201 1.00 54.00 219 LEU A CA 1
ATOM 1689 C C . LEU A 1 219 ? -27.070 9.321 23.341 1.00 54.00 219 LEU A C 1
ATOM 1691 O O . LEU A 1 219 ? -26.425 9.409 24.383 1.00 54.00 219 LEU A O 1
ATOM 1695 N N . ALA A 1 220 ? -28.226 9.969 23.184 1.00 53.28 220 ALA A N 1
ATOM 1696 C CA . ALA A 1 220 ? -28.819 10.758 24.263 1.00 53.28 220 ALA A CA 1
ATOM 1697 C C . ALA A 1 220 ? -29.164 9.909 25.502 1.00 53.28 220 ALA A C 1
ATOM 1699 O O . ALA A 1 220 ? -29.422 10.468 26.555 1.00 53.28 220 ALA A O 1
ATOM 1700 N N . THR A 1 221 ? -29.179 8.580 25.396 1.00 53.72 221 THR A N 1
ATOM 1701 C CA . THR A 1 221 ? -29.442 7.650 26.503 1.00 53.72 221 THR A CA 1
ATOM 1702 C C . THR A 1 221 ? -28.182 7.187 27.230 1.00 53.72 221 THR A C 1
ATOM 1704 O O . THR A 1 221 ? -28.300 6.481 28.231 1.00 53.72 221 THR A O 1
ATOM 1707 N N . ASP A 1 222 ? -26.990 7.564 26.759 1.00 55.44 222 ASP A N 1
ATOM 1708 C CA . ASP A 1 222 ? -25.741 7.129 27.378 1.00 55.44 222 ASP A CA 1
ATOM 1709 C C . ASP A 1 222 ? -25.646 7.645 28.818 1.00 55.44 222 ASP A C 1
ATOM 1711 O O . ASP A 1 222 ? -25.929 8.814 29.111 1.00 55.44 222 ASP A O 1
ATOM 1715 N N . LYS A 1 223 ? -25.242 6.758 29.733 1.00 59.88 223 LYS A N 1
ATOM 1716 C CA . LYS A 1 223 ? -25.120 7.085 31.154 1.00 59.88 223 LYS A CA 1
ATOM 1717 C C . LYS A 1 223 ? -23.703 7.515 31.488 1.00 59.88 223 LYS A C 1
ATOM 1719 O O . LYS A 1 223 ? -22.745 6.804 31.195 1.00 59.88 223 LYS A O 1
ATOM 1724 N N . LEU A 1 224 ? -23.575 8.653 32.164 1.00 61.75 224 LEU A N 1
ATOM 1725 C CA . LEU A 1 224 ? -22.301 9.111 32.715 1.00 61.75 224 LEU A CA 1
ATOM 1726 C C . LEU A 1 224 ? -22.301 8.905 34.227 1.00 61.75 224 LEU A C 1
ATOM 1728 O O . LEU A 1 224 ? -23.164 9.456 34.905 1.00 61.75 224 LEU A O 1
ATOM 1732 N N . SER A 1 225 ? -21.318 8.171 34.749 1.00 59.00 225 SER A N 1
ATOM 1733 C CA . SER A 1 225 ? -21.028 8.118 36.184 1.00 59.00 225 SER A CA 1
ATOM 1734 C C . SER A 1 225 ? -19.792 8.960 36.478 1.00 59.00 225 SER A C 1
ATOM 1736 O O . SER A 1 225 ? -18.727 8.730 35.906 1.00 59.00 225 SER A O 1
ATOM 1738 N N . VAL A 1 226 ? -19.930 9.947 37.363 1.00 59.59 226 VAL A N 1
ATOM 1739 C CA . VAL A 1 226 ? -18.807 10.765 37.839 1.00 59.59 226 VAL A CA 1
ATOM 1740 C C . VAL A 1 226 ? -18.599 10.473 39.314 1.00 59.59 226 VAL A C 1
ATOM 1742 O O . VAL A 1 226 ? -19.515 10.667 40.113 1.00 59.59 226 VAL A O 1
ATOM 1745 N N . THR A 1 227 ? -17.398 10.012 39.669 1.00 58.09 227 THR A N 1
ATOM 1746 C CA . THR A 1 227 ? -16.985 9.815 41.063 1.00 58.09 227 THR A CA 1
ATOM 1747 C C . THR A 1 227 ? -16.049 10.940 41.470 1.00 58.09 227 THR A C 1
ATOM 1749 O O . THR A 1 227 ? -15.008 11.135 40.845 1.00 58.09 227 THR A O 1
ATOM 1752 N N . TRP A 1 228 ? -16.396 11.640 42.544 1.00 60.62 228 TRP A N 1
ATOM 1753 C CA . TRP A 1 228 ? -15.499 12.586 43.201 1.00 60.62 228 TRP A CA 1
ATOM 1754 C C . TRP A 1 228 ? -14.899 11.927 44.440 1.00 60.62 228 TRP A C 1
ATOM 1756 O O . TRP A 1 228 ? -15.622 11.311 45.225 1.00 60.62 228 TRP A O 1
ATOM 1766 N N . ALA A 1 229 ? -13.587 12.062 44.604 1.00 54.78 229 ALA A N 1
ATOM 1767 C CA . ALA A 1 229 ? -12.869 11.658 45.802 1.00 54.78 229 ALA A CA 1
ATOM 1768 C C . ALA A 1 229 ? -12.003 12.839 46.247 1.00 54.78 229 ALA A C 1
ATOM 1770 O O . ALA A 1 229 ? -11.151 13.302 45.492 1.00 54.78 229 ALA A O 1
ATOM 1771 N N . GLY A 1 230 ? -12.260 13.345 47.450 1.00 54.12 230 GLY A N 1
ATOM 1772 C CA . GLY A 1 230 ? -11.450 14.379 48.084 1.00 54.12 230 GLY A CA 1
ATOM 1773 C C . GLY A 1 230 ? -10.814 13.851 49.363 1.00 54.12 230 GLY A C 1
ATOM 1774 O O . GLY A 1 230 ? -11.415 13.049 50.079 1.00 54.12 230 GLY A O 1
ATOM 1775 N N . THR A 1 231 ? -9.605 14.312 49.663 1.00 47.62 231 THR A N 1
ATOM 1776 C CA . THR A 1 231 ? -9.023 14.260 51.007 1.00 47.62 231 THR A CA 1
ATOM 1777 C C . THR A 1 231 ? -9.339 15.576 51.705 1.00 47.62 231 THR A C 1
ATOM 1779 O O . THR A 1 231 ? -8.982 16.642 51.210 1.00 47.62 231 THR A O 1
ATOM 1782 N N . VAL A 1 232 ? -10.023 15.517 52.846 1.00 54.97 232 VAL A N 1
ATOM 1783 C CA . VAL A 1 232 ? -10.298 16.703 53.668 1.00 54.97 232 VAL A CA 1
ATOM 1784 C C . VAL A 1 232 ? -9.210 16.817 54.740 1.00 54.97 232 VAL A C 1
ATOM 1786 O O . VAL A 1 232 ? -8.745 15.800 55.259 1.00 54.97 232 VAL A O 1
ATOM 1789 N N . GLY A 1 233 ? -8.772 18.044 55.047 1.00 51.69 233 GLY A N 1
ATOM 1790 C CA . GLY A 1 233 ? -7.834 18.326 56.141 1.00 51.69 233 GLY A CA 1
ATOM 1791 C C . GLY A 1 233 ? -8.332 17.778 57.486 1.00 51.69 233 GLY A C 1
ATOM 1792 O O . GLY A 1 233 ? -9.533 17.623 57.689 1.00 51.69 233 GLY A O 1
ATOM 1793 N N . GLY A 1 234 ? -7.392 17.436 58.372 1.00 43.50 234 GLY A N 1
ATOM 1794 C CA . GLY A 1 234 ? -7.578 16.491 59.480 1.00 43.50 234 GLY A CA 1
ATOM 1795 C C . GLY A 1 234 ? -8.852 16.658 60.319 1.00 43.50 234 GLY A C 1
ATOM 1796 O O . GLY A 1 234 ? -8.969 17.623 61.068 1.00 43.50 234 GLY A O 1
ATOM 1797 N N . GLY A 1 235 ? -9.753 15.664 60.254 1.00 45.19 235 GLY A N 1
ATOM 1798 C CA . GLY A 1 235 ? -10.792 15.483 61.276 1.00 45.19 235 GLY A CA 1
ATOM 1799 C C . GLY A 1 235 ? -12.082 14.708 60.950 1.00 45.19 235 GLY A C 1
ATOM 1800 O O . GLY A 1 235 ? -12.770 14.374 61.907 1.00 45.19 235 GLY A O 1
ATOM 1801 N N . SER A 1 236 ? -12.476 14.393 59.702 1.00 45.84 236 SER A N 1
ATOM 1802 C CA . SER A 1 236 ? -13.758 13.681 59.420 1.00 45.84 236 SER A CA 1
ATOM 1803 C C . SER A 1 236 ? -13.844 13.000 58.032 1.00 45.84 236 SER A C 1
ATOM 1805 O O . SER A 1 236 ? -12.988 13.215 57.181 1.00 45.84 236 SER A O 1
ATOM 1807 N N . GLN A 1 237 ? -14.848 12.118 57.861 1.00 43.94 237 GLN A N 1
ATOM 1808 C CA . GLN A 1 237 ? -14.935 10.963 56.936 1.00 43.94 237 GLN A CA 1
ATOM 1809 C C . GLN A 1 237 ? -14.834 11.229 55.413 1.00 43.94 237 GLN A C 1
ATOM 1811 O O . GLN A 1 237 ? -15.173 12.294 54.908 1.00 43.94 237 GLN A O 1
ATOM 1816 N N . HIS A 1 238 ? -14.432 10.183 54.673 1.00 44.59 238 HIS A N 1
ATOM 1817 C CA . HIS A 1 238 ? -14.376 10.122 53.207 1.00 44.59 238 HIS A CA 1
ATOM 1818 C C . HIS A 1 238 ? -15.716 10.479 52.543 1.00 44.59 238 HIS A C 1
ATOM 1820 O O . HIS A 1 238 ? -16.696 9.748 52.682 1.00 44.59 238 HIS A O 1
ATOM 1826 N N . TYR A 1 239 ? -15.741 11.543 51.736 1.00 42.69 239 TYR A N 1
ATOM 1827 C CA . TYR A 1 239 ? -16.895 11.864 50.898 1.00 42.69 239 TYR A CA 1
ATOM 1828 C C . TYR A 1 239 ? -16.727 11.251 49.504 1.00 42.69 239 TYR A C 1
ATOM 1830 O O . TYR A 1 239 ? -15.866 11.668 48.727 1.00 42.69 239 TYR A O 1
ATOM 1838 N N . ARG A 1 240 ? -17.560 10.255 49.182 1.00 43.69 240 ARG A N 1
ATOM 1839 C CA . ARG A 1 240 ? -17.696 9.693 47.832 1.00 43.69 240 ARG A CA 1
ATOM 1840 C C . ARG A 1 240 ? -19.101 9.988 47.330 1.00 43.69 240 ARG A C 1
ATOM 1842 O O . ARG A 1 240 ? -20.062 9.378 47.791 1.00 43.69 240 ARG A O 1
ATOM 1849 N N . ARG A 1 241 ? -19.221 10.883 46.350 1.00 44.81 241 ARG A N 1
ATOM 1850 C CA . ARG A 1 241 ? -20.480 11.105 45.629 1.00 44.81 241 ARG A CA 1
ATOM 1851 C C . ARG A 1 241 ? -20.343 10.566 44.216 1.00 44.81 241 ARG A C 1
ATOM 1853 O O . ARG A 1 241 ? -19.453 10.991 43.481 1.00 44.81 241 ARG A O 1
ATOM 1860 N N . SER A 1 242 ? -21.232 9.646 43.860 1.00 41.88 242 SER A N 1
ATOM 1861 C CA . SER A 1 242 ? -21.405 9.183 42.485 1.00 41.88 242 SER A CA 1
ATOM 1862 C C . SER A 1 242 ? -22.677 9.818 41.945 1.00 41.88 242 SER A C 1
ATOM 1864 O O . SER A 1 242 ? -23.744 9.632 42.528 1.00 41.88 242 SER A O 1
ATOM 1866 N N . VAL A 1 243 ? -22.571 10.599 40.873 1.00 47.28 243 VAL A N 1
ATOM 1867 C CA . VAL A 1 243 ? -23.746 11.137 40.176 1.00 47.28 243 VAL A CA 1
ATOM 1868 C C . VAL A 1 243 ? -23.861 10.411 38.846 1.00 47.28 243 VAL A C 1
ATOM 1870 O O . VAL A 1 243 ? -22.922 10.449 38.050 1.00 47.28 243 VAL A O 1
ATOM 1873 N N . VAL A 1 244 ? -24.996 9.744 38.628 1.00 42.53 244 VAL A N 1
ATOM 1874 C CA . VAL A 1 244 ? -25.329 9.087 37.360 1.00 42.53 244 VAL A CA 1
ATOM 1875 C C . VAL A 1 244 ? -26.292 9.983 36.592 1.00 42.53 244 VAL A C 1
ATOM 1877 O O . VAL A 1 244 ? -27.385 10.269 37.076 1.00 42.53 244 VAL A O 1
ATOM 1880 N N . TRP A 1 245 ? -25.895 10.424 35.401 1.00 45.84 245 TRP A N 1
ATOM 1881 C CA . TRP A 1 245 ? -26.771 11.169 34.496 1.00 45.84 245 TRP A CA 1
ATOM 1882 C C . TRP A 1 245 ? -27.443 10.230 33.500 1.00 45.84 245 TRP A C 1
ATOM 1884 O O . TRP A 1 245 ? -26.767 9.436 32.852 1.00 45.84 245 TRP A O 1
ATOM 1894 N N . LEU A 1 246 ? -28.763 10.366 33.357 1.00 34.50 246 LEU A N 1
ATOM 1895 C CA . LEU A 1 246 ? -29.524 9.891 32.203 1.00 34.50 246 LEU A CA 1
ATOM 1896 C C . LEU A 1 246 ? -29.637 11.070 31.230 1.00 34.50 246 LEU A C 1
ATOM 1898 O O . LEU A 1 246 ? -30.411 11.988 31.478 1.00 34.50 246 LEU A O 1
ATOM 1902 N N . GLY A 1 247 ? -28.829 11.073 30.172 1.00 31.78 247 GLY A N 1
ATOM 1903 C CA . GLY A 1 247 ? -29.043 11.912 28.992 1.00 31.78 247 GLY A CA 1
ATOM 1904 C C . GLY A 1 247 ? -29.103 13.433 29.154 1.00 31.78 247 GLY A C 1
ATOM 1905 O O . GLY A 1 247 ? -30.170 14.023 29.268 1.00 31.78 247 GLY A O 1
ATOM 1906 N N . SER A 1 248 ? -27.950 14.084 29.017 1.00 32.59 248 SER A N 1
ATOM 1907 C CA . SER A 1 248 ? -27.753 15.350 28.292 1.00 32.59 248 SER A CA 1
ATOM 1908 C C . SER A 1 248 ? -26.254 15.650 28.278 1.00 32.59 248 SER A C 1
ATOM 1910 O O . SER A 1 248 ? -25.548 15.373 29.245 1.00 32.59 248 SER A O 1
ATOM 1912 N N . VAL A 1 249 ? -25.773 16.243 27.185 1.00 38.06 249 VAL A N 1
ATOM 1913 C CA . VAL A 1 249 ? -24.369 16.596 26.884 1.00 38.06 249 VAL A CA 1
ATOM 1914 C C . VAL A 1 249 ? -23.760 17.614 27.879 1.00 38.06 249 VAL A C 1
ATOM 1916 O O . VAL A 1 249 ? -22.608 18.013 27.747 1.00 38.06 249 VAL A O 1
ATOM 1919 N N . VAL A 1 250 ? -24.480 17.990 28.938 1.00 35.34 250 VAL A N 1
ATOM 1920 C CA . VAL A 1 250 ? -23.943 18.657 30.130 1.00 35.34 250 VAL A CA 1
ATOM 1921 C C . VAL A 1 250 ? -24.688 18.122 31.357 1.00 35.34 250 VAL A C 1
ATOM 1923 O O . VAL A 1 250 ? -25.812 18.537 31.636 1.00 35.34 250 VAL A O 1
ATOM 1926 N N . GLY A 1 251 ? -24.067 17.205 32.100 1.00 35.34 251 GLY A N 1
ATOM 1927 C CA . GLY A 1 251 ? -24.567 16.801 33.414 1.00 35.34 251 GLY A CA 1
ATOM 1928 C C . GLY A 1 251 ? -24.320 17.916 34.433 1.00 35.34 251 GLY A C 1
ATOM 1929 O O . GLY A 1 251 ? -23.184 18.354 34.602 1.00 35.34 251 GLY A O 1
ATOM 1930 N N . ARG A 1 252 ? -25.378 18.405 35.090 1.00 36.56 252 ARG A N 1
ATOM 1931 C CA . ARG A 1 252 ? -25.325 19.490 36.089 1.00 36.56 252 ARG A CA 1
ATOM 1932 C C . ARG A 1 252 ? -25.279 18.936 37.508 1.00 36.56 252 ARG A C 1
ATOM 1934 O O . ARG A 1 252 ? -26.322 18.739 38.117 1.00 36.56 252 ARG A O 1
ATOM 1941 N N . ALA A 1 253 ? -24.102 18.693 38.068 1.00 35.38 253 ALA A N 1
ATOM 1942 C CA . ALA A 1 253 ? -24.030 18.384 39.493 1.00 35.38 253 ALA A CA 1
ATOM 1943 C C . ALA A 1 253 ? -24.057 19.687 40.309 1.00 35.38 253 ALA A C 1
ATOM 1945 O O . ALA A 1 253 ? -23.047 20.385 40.367 1.00 35.38 253 ALA A O 1
ATOM 1946 N N . ASP A 1 254 ? -25.186 19.989 40.958 1.00 32.16 254 ASP A N 1
ATOM 1947 C CA . ASP A 1 254 ? -25.191 20.945 42.069 1.00 32.16 254 ASP A CA 1
ATOM 1948 C C . ASP A 1 254 ? -24.422 20.297 43.221 1.00 32.16 254 ASP A C 1
ATOM 1950 O O . ASP A 1 254 ? -24.802 19.233 43.734 1.00 32.16 254 ASP A O 1
ATOM 1954 N N . LEU A 1 255 ? -23.286 20.886 43.577 1.00 33.59 255 LEU A N 1
ATOM 1955 C CA . LEU A 1 255 ? -22.547 20.517 44.770 1.00 33.59 255 LEU A CA 1
ATOM 1956 C C . LEU A 1 255 ? -23.044 21.452 45.871 1.00 33.59 255 LEU A C 1
ATOM 1958 O O . LEU A 1 255 ? -22.705 22.629 45.876 1.00 33.59 255 LEU A O 1
ATOM 1962 N N . HIS A 1 256 ? -23.872 20.953 46.791 1.00 33.66 256 HIS A N 1
ATOM 1963 C CA . HIS A 1 256 ? -24.081 21.678 48.041 1.00 33.66 256 HIS A CA 1
ATOM 1964 C C . HIS A 1 256 ? -22.819 21.455 48.876 1.00 33.66 256 HIS A C 1
ATOM 1966 O O . HIS A 1 256 ? -22.672 20.426 49.535 1.00 33.66 256 HIS A O 1
ATOM 1972 N N . LEU A 1 257 ? -21.851 22.362 48.751 1.00 31.36 257 LEU A N 1
ATOM 1973 C CA . LEU A 1 257 ? -20.839 22.530 49.782 1.00 31.36 257 LEU A CA 1
ATOM 1974 C C . LEU A 1 257 ? -21.583 23.157 50.957 1.00 31.36 257 LEU A C 1
ATOM 1976 O O . LEU A 1 257 ? -21.898 24.344 50.929 1.00 31.36 257 LEU A O 1
ATOM 1980 N N . ASP A 1 258 ? -21.978 22.333 51.923 1.00 30.73 258 ASP A N 1
ATOM 1981 C CA . ASP A 1 258 ? -22.664 22.813 53.116 1.00 30.73 258 ASP A CA 1
ATOM 1982 C C . ASP A 1 258 ? -21.686 23.706 53.900 1.00 30.73 258 ASP A C 1
ATOM 1984 O O . ASP A 1 258 ? -20.794 23.230 54.596 1.00 30.73 258 ASP A O 1
ATOM 1988 N N . GLU A 1 259 ? -21.797 25.024 53.727 1.00 35.16 259 GLU A N 1
ATOM 1989 C CA . GLU A 1 259 ? -21.016 26.035 54.456 1.00 35.16 259 GLU A CA 1
ATOM 1990 C C . GLU A 1 259 ? -21.652 26.381 55.822 1.00 35.16 259 GLU A C 1
ATOM 1992 O O . GLU A 1 259 ? -21.482 27.487 56.342 1.00 35.16 259 GLU A O 1
ATOM 1997 N N . ARG A 1 260 ? -22.410 25.470 56.447 1.00 29.11 260 ARG A N 1
ATOM 1998 C CA . ARG A 1 260 ? -23.091 25.750 57.722 1.00 29.11 260 ARG A CA 1
ATOM 1999 C C . ARG A 1 260 ? -22.635 24.852 58.863 1.00 29.11 260 ARG A C 1
ATOM 2001 O O . ARG A 1 260 ? -23.195 23.796 59.090 1.00 29.11 260 ARG A O 1
ATOM 2008 N N . GLU A 1 261 ? -21.662 25.359 59.618 1.00 31.11 261 GLU A N 1
ATOM 2009 C CA . GLU A 1 261 ? -21.820 25.677 61.049 1.00 31.11 261 GLU A CA 1
ATOM 2010 C C . GLU A 1 261 ? -20.572 26.427 61.546 1.00 31.11 261 GLU A C 1
ATOM 2012 O O . GLU A 1 261 ? -19.624 25.874 62.091 1.00 31.11 261 GLU A O 1
ATOM 2017 N N . SER A 1 262 ? -20.554 27.742 61.328 1.00 32.91 262 SER A N 1
ATOM 2018 C CA . SER A 1 262 ? -19.636 28.652 62.020 1.00 32.91 262 SER A CA 1
ATOM 2019 C C . SER A 1 262 ? -20.433 29.817 62.589 1.00 32.91 262 SER A C 1
ATOM 2021 O O . SER A 1 262 ? -20.406 30.922 62.059 1.00 32.91 262 SER A O 1
ATOM 2023 N N . ARG A 1 263 ? -21.213 29.548 63.644 1.00 34.06 263 ARG A N 1
ATOM 2024 C CA . ARG A 1 263 ? -21.785 30.553 64.559 1.00 34.06 263 ARG A CA 1
ATOM 2025 C C . ARG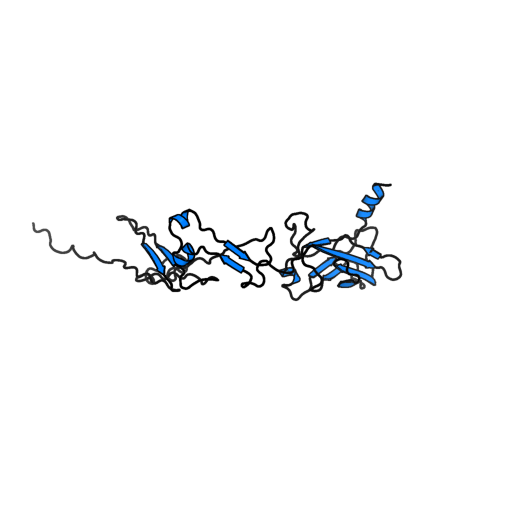 A 1 263 ? -22.466 29.851 65.735 1.00 34.06 263 ARG A C 1
ATOM 2027 O O . ARG A 1 263 ? -23.657 29.610 65.677 1.00 34.06 263 ARG A O 1
ATOM 2034 N N . GLU A 1 264 ? -21.698 29.557 66.781 1.00 36.62 264 GLU A N 1
ATOM 2035 C CA . GLU A 1 264 ? -22.139 29.643 68.184 1.00 36.62 264 GLU A CA 1
ATOM 2036 C C . GLU A 1 264 ? -20.946 29.385 69.119 1.00 36.62 264 GLU A C 1
ATOM 2038 O O . GLU A 1 264 ? -20.699 28.274 69.564 1.00 36.62 264 GLU A O 1
ATOM 2043 N N . ALA A 1 265 ? -20.158 30.430 69.382 1.00 34.72 265 ALA A N 1
ATOM 2044 C CA . ALA A 1 265 ? -19.333 30.542 70.587 1.00 34.72 265 ALA A CA 1
ATOM 2045 C C . ALA A 1 265 ? -18.819 31.981 70.702 1.00 34.72 265 ALA A C 1
ATOM 2047 O O . ALA A 1 265 ? -17.724 32.318 70.258 1.00 34.72 265 ALA A O 1
ATOM 2048 N N . GLY A 1 266 ? -19.643 32.853 71.274 1.00 30.81 266 GLY A N 1
ATOM 2049 C CA . GLY A 1 266 ? -19.219 34.199 71.629 1.00 30.81 266 GLY A CA 1
ATOM 2050 C C . GLY A 1 266 ? -20.332 34.993 72.291 1.00 30.81 266 GLY A C 1
ATOM 2051 O O . GLY A 1 266 ? -20.984 35.765 71.601 1.00 30.81 266 GLY A O 1
ATOM 2052 N N . ASN A 1 267 ? -20.552 34.810 73.601 1.00 33.81 267 ASN A N 1
ATOM 2053 C CA . ASN A 1 267 ? -20.286 35.865 74.592 1.00 33.81 267 ASN A CA 1
ATOM 2054 C C . ASN A 1 267 ? -20.512 35.402 76.054 1.00 33.81 267 ASN A C 1
ATOM 2056 O O . ASN A 1 267 ? -21.391 34.586 76.305 1.00 33.81 267 ASN A O 1
ATOM 2060 N N . ALA A 1 268 ? -19.773 36.043 76.975 1.00 32.84 268 ALA A N 1
ATOM 2061 C CA . ALA A 1 268 ? -19.734 35.939 78.449 1.00 32.84 268 ALA A CA 1
ATOM 2062 C C . ALA A 1 268 ? -18.973 34.712 79.000 1.00 32.84 268 ALA A C 1
ATOM 2064 O O . ALA A 1 268 ? -19.446 33.592 78.899 1.00 32.84 268 ALA A O 1
ATOM 2065 N N . GLY A 1 269 ? -17.768 34.787 79.580 1.00 32.12 269 GLY A N 1
ATOM 2066 C CA . GLY A 1 269 ? -17.084 35.833 80.353 1.00 32.12 269 GLY A CA 1
ATOM 2067 C C . GLY A 1 269 ? -16.835 35.272 81.770 1.00 32.12 269 GLY A C 1
ATOM 2068 O O . GLY A 1 269 ? -17.811 34.867 82.396 1.00 32.12 269 GLY A O 1
ATOM 2069 N N . PRO A 1 270 ? -15.597 35.196 82.307 1.00 35.19 270 PRO A N 1
ATOM 2070 C CA . PRO A 1 270 ? -15.391 34.695 83.661 1.00 35.19 270 PRO A CA 1
ATOM 2071 C C . PRO A 1 270 ? -15.573 35.845 84.659 1.00 35.19 270 PRO A C 1
ATOM 2073 O O . PRO A 1 270 ? -14.746 36.752 84.757 1.00 35.19 270 PRO A O 1
ATOM 2076 N N . GLY A 1 271 ? -16.685 35.824 85.389 1.00 34.97 271 GLY A N 1
ATOM 2077 C CA . GLY A 1 271 ? -16.865 36.611 86.603 1.00 34.97 271 GLY A CA 1
ATOM 2078 C C . GLY A 1 271 ? -16.370 35.818 87.809 1.00 34.97 271 GLY A C 1
ATOM 2079 O O . GLY A 1 271 ? -17.052 34.883 88.200 1.00 34.97 271 GLY A O 1
ATOM 2080 N N . ARG A 1 272 ? -15.212 36.246 88.331 1.00 39.62 272 ARG A N 1
ATOM 2081 C CA . ARG A 1 272 ? -14.620 36.039 89.672 1.00 39.62 272 ARG A CA 1
ATOM 2082 C C . ARG A 1 272 ? -14.628 34.645 90.300 1.00 39.62 272 ARG A C 1
ATOM 2084 O O . ARG A 1 272 ? -15.699 34.171 90.721 1.00 39.62 272 ARG A O 1
#

Foldseek 3Di:
DDPVVVVVVVLQAFAFWDFPPWAPPDPPGPQFRTA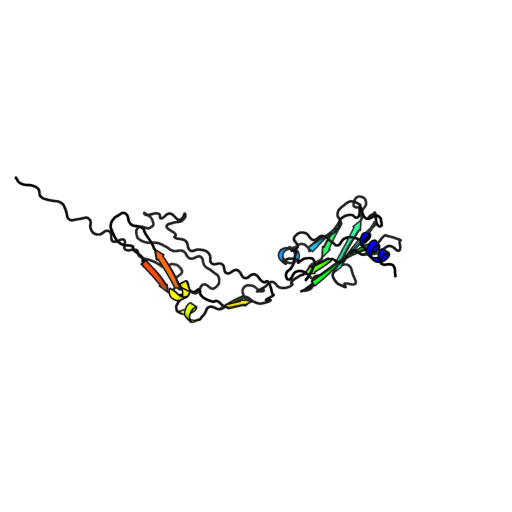DDCCQDVVDPDFGKTKGAQPPPRPPDQFDAQKKKFKDKAPDPHGQWIDGQHPPCSRPIDITGRHPPSDDQGKMKMKIWIDDPPDPDIGIHDIGIYHYHPDDKQPVPPVQKDKAAPPCCLQVNADPVCVVVDGDIDIGGPPDDPPDDDDDDFDDKDWPQQPPPDHDCVVPVFWIKIQGPDDPPDDQQHKDWDWDWDDDPPDDDTDTDIDIDGGDRTDTDGDCPPPDDDDDDDDDDDDD

Sequence (272 aa):
MDIQSAALNELFVLYPVIIQGWISPVLPAGTADGGIPKSLYDGVLTELECLIDPWTEVQSWTLAVDDRVDLYVNDAATPVHGKTINPGEENLRIRLNVPHGQLQDGVNTLHYIVTRPGGNGAEKSRVLEVLYHLRAPGEPAPAGMRLQIPTAVRDQGVDAEQAAQGVVFGFDYTNRRAYDRIRLTLRPPRVKEAPDGKLDPIAAKDRLTVVVPHYTGMLATDKLSVTWAGTVGGGSQHYRRSVVWLGSVVGRADLHLDERESREAGNAGPGR

pLDDT: mean 75.5, std 21.08, range [29.11, 98.62]